Protein AF-A0A660KMS8-F1 (afdb_monomer)

Organism: NCBI:txid176857

pLDDT: mean 77.1, std 22.42, range [34.97, 98.75]

Foldseek 3Di:
DDDDDDDDDDDDDDDDDDDDDDDDDDDDDDDDDDDDDDDCPVVVVVVVVVVVVVVVVPPPPPPPPPDDDDPLVVCVVLVHASQPAAPQWDDKDADPVFQKIKTAGPAWFWDDDVFIKIFGRIWIFGGHRFKTACIPRIWTADPNDTFDFGMKGADVVGDQWIWTDTPPDTDIDGVVRRNDHHHTDPDPPVVVVVVVVPDPDPDPPPPPPDDD

Solvent-accessible surface area (backbone atoms only — not comparable to full-atom values): 13401 Å² total; per-residue (Å²): 135,88,82,87,84,85,86,87,87,79,86,87,89,82,90,86,83,89,82,93,85,85,88,89,84,89,87,86,91,86,89,86,86,89,78,88,81,81,73,72,72,66,55,56,57,51,50,53,53,52,53,53,55,55,56,66,72,62,62,75,79,80,76,71,81,75,67,80,77,50,74,45,53,52,34,44,76,30,65,35,58,42,19,76,48,51,64,49,58,73,50,70,50,77,37,90,91,79,27,38,37,40,40,32,32,80,54,56,31,38,42,79,67,104,45,48,33,41,34,46,38,54,32,37,30,30,55,45,83,28,33,34,40,73,31,42,40,39,31,39,57,51,98,93,40,80,42,54,34,40,30,41,36,46,49,86,75,81,58,73,38,31,34,39,26,42,82,97,43,76,44,80,42,64,36,74,75,23,67,48,64,40,70,63,32,91,59,89,61,74,66,59,58,60,61,70,72,57,62,79,76,82,84,87,85,82,85,84,85,86,80,134

Secondary structure (DSSP, 8-state):
--------------------------------PPPPPP-THHHHHHHHHHHHHHHHTT--------PPPPHHHHHHHTT--GGGS-TTEEEEEE-TTT-EEEEEESS-EEEESSSEEEEEEEEEEEEETTEEEEEEEEEEEETTEEEEEEEEEE-SS--SEEEEEETTEEEEEEGGGGSSPPPPBSS--TTHHHHHS-PPPP-SSSSSS---

InterPro domains:
  IPR007493 Protein of unknown function DUF538 [PF04398] (71-179)
  IPR007493 Protein of unknown function DUF538 [PTHR31676] (61-184)
  IPR036758 At5g01610-like superfamily [G3DSA:2.30.240.10] (58-189)
  IPR036758 At5g01610-like superfamily [SSF141562] (37-185)

Radius of gyration: 41.55 Å; Cα contacts (8 Å, |Δi|>4): 273; chains: 1; bounding box: 108×105×83 Å

Sequence (212 aa):
MHNNIAPHNKAPKALSDKETNSLPWHFLSVQATETMAANAKTHLGLIHFLLFFLSILMIPSLSLSDSDPTVYEILSQFGLPTGLLPDSVVNYTFSSSDGRFVVYLANPCYVQFDYLVYYDKTITGKLSYGSITGLKGIQVQRFFLWLDVDEIRVDLPPSDSIYFQVGIINKKLDLGQFKTVHSCRDKVTGTCVKRFFELPTPVKEIEMLLTE

Nearest PDB structures (foldseek):
  2oqc-assembly1_A  TM=2.034E-01  e=7.642E+00  Bacillus subtilis

Mean predicted aligned error: 17.65 Å

Structure (mmCIF, N/CA/C/O backbone):
data_AF-A0A660KMS8-F1
#
_entry.id   AF-A0A660KMS8-F1
#
loop_
_atom_site.group_PDB
_atom_site.id
_atom_site.type_symbol
_atom_site.label_atom_id
_atom_site.label_alt_id
_atom_site.label_comp_id
_atom_site.label_asym_id
_atom_site.label_entity_id
_atom_site.label_seq_id
_atom_site.pdbx_PDB_ins_code
_atom_site.Cartn_x
_atom_site.Cartn_y
_atom_site.Cartn_z
_atom_site.occupancy
_atom_site.B_iso_or_equiv
_atom_site.auth_seq_id
_atom_site.auth_comp_id
_atom_site.auth_asym_id
_atom_site.auth_atom_id
_atom_site.pdbx_PDB_model_num
ATOM 1 N N . MET A 1 1 ? 38.029 -64.637 -17.170 1.00 41.78 1 MET A N 1
ATOM 2 C CA . MET A 1 1 ? 39.482 -64.553 -17.442 1.00 41.78 1 MET A CA 1
ATOM 3 C C . MET A 1 1 ? 39.971 -63.269 -16.787 1.00 41.78 1 MET A C 1
ATOM 5 O O . MET A 1 1 ? 39.603 -62.204 -17.244 1.00 41.78 1 MET A O 1
ATOM 9 N N . HIS A 1 2 ? 40.392 -63.332 -15.522 1.00 44.31 2 HIS A N 1
ATOM 10 C CA . HIS A 1 2 ? 41.794 -63.524 -15.114 1.00 44.31 2 HIS A CA 1
ATOM 11 C C . HIS A 1 2 ? 42.703 -62.391 -15.626 1.00 44.31 2 HIS A C 1
ATOM 13 O O . HIS A 1 2 ? 43.113 -62.428 -16.778 1.00 44.31 2 HIS A O 1
ATOM 19 N N . ASN A 1 3 ? 43.052 -61.415 -14.780 1.00 43.66 3 ASN A N 1
ATOM 20 C CA . ASN A 1 3 ? 44.273 -61.531 -13.976 1.00 43.66 3 ASN A CA 1
ATOM 21 C C . ASN A 1 3 ? 44.450 -60.387 -12.961 1.00 43.66 3 ASN A C 1
ATOM 23 O O . ASN A 1 3 ? 44.366 -59.208 -13.287 1.00 43.66 3 ASN A O 1
ATOM 27 N N . ASN A 1 4 ? 44.727 -60.807 -11.724 1.00 46.53 4 ASN A N 1
ATOM 28 C CA . ASN A 1 4 ? 45.408 -60.056 -10.672 1.00 46.53 4 ASN A CA 1
ATOM 29 C C . ASN A 1 4 ? 46.869 -59.779 -11.068 1.00 46.53 4 ASN A C 1
ATOM 31 O O . ASN A 1 4 ? 47.389 -60.476 -11.936 1.00 46.53 4 ASN A O 1
ATOM 35 N N . ILE A 1 5 ? 47.539 -58.862 -10.357 1.00 46.16 5 ILE A N 1
ATOM 36 C CA . ILE A 1 5 ? 48.815 -59.078 -9.629 1.00 46.16 5 ILE A CA 1
ATOM 37 C C . ILE A 1 5 ? 49.334 -57.711 -9.126 1.00 46.16 5 ILE A C 1
ATOM 39 O O . ILE A 1 5 ? 49.684 -56.826 -9.901 1.00 46.16 5 ILE A O 1
ATOM 43 N N . ALA A 1 6 ? 49.358 -57.559 -7.800 1.00 46.25 6 ALA A N 1
ATOM 44 C CA . ALA A 1 6 ? 50.207 -56.628 -7.045 1.00 46.25 6 ALA A CA 1
ATOM 45 C C . ALA A 1 6 ? 51.540 -57.343 -6.709 1.00 46.25 6 ALA A C 1
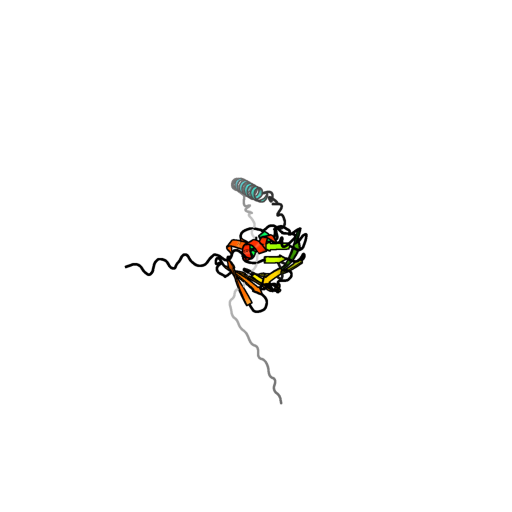ATOM 47 O O . ALA A 1 6 ? 51.723 -58.482 -7.135 1.00 46.25 6 ALA A O 1
ATOM 48 N N . PRO A 1 7 ? 52.355 -56.888 -5.742 1.00 65.94 7 PRO A N 1
ATOM 49 C CA . PRO A 1 7 ? 52.959 -55.580 -5.441 1.00 65.94 7 PRO A CA 1
ATOM 50 C C . PRO A 1 7 ? 54.505 -55.702 -5.513 1.00 65.94 7 PRO A C 1
ATOM 52 O O . PRO A 1 7 ? 54.995 -56.798 -5.731 1.00 65.94 7 PRO A O 1
ATOM 55 N N . HIS A 1 8 ? 55.309 -54.660 -5.248 1.00 43.25 8 HIS A N 1
ATOM 56 C CA . HIS A 1 8 ? 56.656 -54.885 -4.682 1.00 43.25 8 HIS A CA 1
ATOM 57 C C . HIS A 1 8 ? 57.262 -53.647 -3.995 1.00 43.25 8 HIS A C 1
ATOM 59 O O . HIS A 1 8 ? 57.407 -52.573 -4.572 1.00 43.25 8 HIS A O 1
ATOM 65 N N . ASN A 1 9 ? 57.639 -53.869 -2.736 1.00 44.25 9 ASN A N 1
ATOM 66 C CA . ASN A 1 9 ? 58.404 -53.016 -1.830 1.00 44.25 9 ASN A CA 1
ATOM 67 C C . ASN A 1 9 ? 59.880 -52.898 -2.255 1.00 44.25 9 ASN A C 1
ATOM 69 O O . ASN A 1 9 ? 60.420 -53.886 -2.753 1.00 44.25 9 ASN A O 1
ATOM 73 N N . LYS A 1 10 ? 60.562 -51.798 -1.886 1.00 43.78 10 LYS A N 1
ATOM 74 C CA . LYS A 1 10 ? 61.836 -51.812 -1.118 1.00 43.78 10 LYS A CA 1
ATOM 75 C C . LYS A 1 10 ? 62.487 -50.422 -0.988 1.00 43.78 10 LYS A C 1
ATOM 77 O O . LYS A 1 10 ? 62.960 -49.858 -1.963 1.00 43.78 10 LYS A O 1
ATOM 82 N N . ALA A 1 11 ? 62.629 -49.963 0.257 1.00 46.69 11 ALA A N 1
ATOM 83 C CA . ALA A 1 11 ? 63.869 -49.343 0.759 1.00 46.69 11 ALA A CA 1
ATOM 84 C C . ALA A 1 11 ? 64.943 -50.465 0.910 1.00 46.69 11 ALA A C 1
ATOM 86 O O . ALA A 1 11 ? 64.524 -51.631 0.878 1.00 46.69 11 ALA A O 1
ATOM 87 N N . PRO A 1 12 ? 66.269 -50.246 1.127 1.00 59.09 12 PRO A N 1
ATOM 88 C CA . PRO A 1 12 ? 66.821 -49.361 2.173 1.00 59.09 12 PRO A CA 1
ATOM 89 C C . PRO A 1 12 ? 68.269 -48.829 1.925 1.00 59.09 12 PRO A C 1
ATOM 91 O O . PRO A 1 12 ? 68.837 -49.022 0.855 1.00 59.09 12 PRO A O 1
ATOM 94 N N . LYS A 1 13 ? 68.885 -48.327 3.019 1.00 41.16 13 LYS A N 1
ATOM 95 C CA . LYS A 1 13 ? 70.335 -48.322 3.368 1.00 41.16 13 LYS A CA 1
ATOM 96 C C . LYS A 1 13 ? 71.119 -47.044 3.015 1.00 41.16 13 LYS A C 1
ATOM 98 O O . LYS A 1 13 ? 70.924 -46.518 1.935 1.00 41.16 13 LYS A O 1
ATOM 103 N N . ALA A 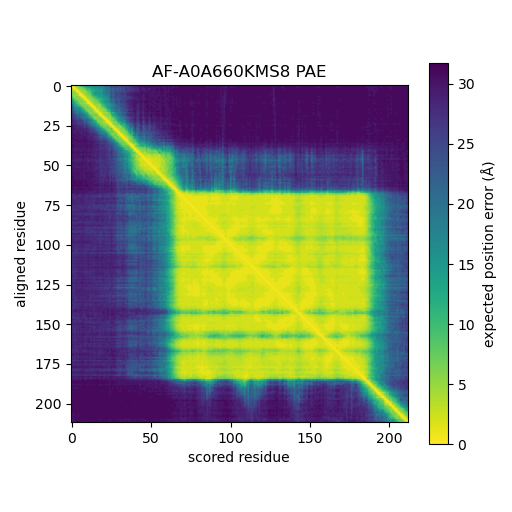1 14 ? 72.118 -46.562 3.760 1.00 40.06 14 ALA A N 1
ATOM 104 C CA . ALA A 1 14 ? 72.546 -46.470 5.176 1.00 40.06 14 ALA A CA 1
ATOM 105 C C . ALA A 1 14 ? 73.969 -45.837 5.143 1.00 40.06 14 ALA A C 1
ATOM 107 O O . ALA A 1 14 ? 74.491 -45.645 4.045 1.00 40.06 14 ALA A O 1
ATOM 108 N N . LEU A 1 15 ? 74.608 -45.698 6.323 1.00 39.41 15 LEU A N 1
ATOM 109 C CA . LEU A 1 15 ? 76.068 -45.576 6.579 1.00 39.41 15 LEU A CA 1
ATOM 110 C C . LEU A 1 15 ? 76.555 -44.114 6.689 1.00 39.41 15 LEU A C 1
ATOM 112 O O . LEU A 1 15 ? 76.198 -43.312 5.839 1.00 39.41 15 LEU A O 1
ATOM 116 N N . SER A 1 16 ? 77.385 -43.662 7.636 1.00 38.12 16 SER A N 1
ATOM 117 C CA . SER A 1 16 ? 78.042 -44.130 8.883 1.00 38.12 16 SER A CA 1
ATOM 118 C C . SER A 1 16 ? 78.764 -42.875 9.440 1.00 38.12 16 SER A C 1
ATOM 120 O O . SER A 1 16 ? 78.908 -41.904 8.706 1.00 38.12 16 SER A O 1
ATOM 122 N N . ASP A 1 17 ? 79.062 -42.703 10.728 1.00 40.44 17 ASP A N 1
ATOM 123 C CA . ASP A 1 17 ? 80.269 -43.189 11.422 1.00 40.44 17 ASP A CA 1
ATOM 124 C C . ASP A 1 17 ? 80.170 -42.731 12.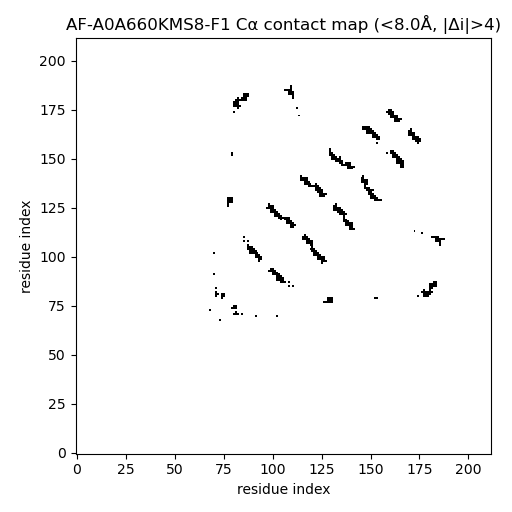902 1.00 40.44 17 ASP A C 1
ATOM 126 O O . ASP A 1 17 ? 79.701 -41.626 13.163 1.00 40.44 17 ASP A O 1
ATOM 130 N N . LYS A 1 18 ? 80.320 -43.629 13.896 1.00 38.28 18 LYS A N 1
ATOM 131 C CA . LYS A 1 18 ? 81.551 -43.941 14.678 1.00 38.28 18 LYS A CA 1
ATOM 132 C C . LYS A 1 18 ? 81.867 -42.834 15.708 1.00 38.28 18 LYS A C 1
ATOM 134 O O . LYS A 1 18 ? 81.982 -41.680 15.341 1.00 38.28 18 LYS A O 1
ATOM 139 N N . GLU A 1 19 ? 81.903 -43.069 17.025 1.00 38.81 19 GLU A N 1
ATOM 140 C CA . GLU A 1 19 ? 83.000 -43.687 17.804 1.00 38.81 19 GLU A CA 1
ATOM 141 C C . GLU A 1 19 ? 82.595 -43.588 19.310 1.00 38.81 19 GLU A C 1
ATOM 143 O O . GLU A 1 19 ? 82.193 -42.522 19.753 1.00 38.81 19 GLU A O 1
ATOM 148 N N . THR A 1 20 ? 82.311 -44.655 20.072 1.00 39.66 20 THR A N 1
ATOM 149 C CA . THR A 1 20 ? 83.189 -45.497 20.931 1.00 39.66 20 THR A CA 1
ATOM 150 C C . THR A 1 20 ? 84.169 -44.748 21.861 1.00 39.66 20 THR A C 1
ATOM 152 O O . THR A 1 20 ? 85.262 -44.427 21.420 1.00 39.66 20 THR A O 1
ATOM 155 N N . ASN A 1 21 ? 83.834 -44.549 23.152 1.00 34.97 21 ASN A N 1
ATOM 156 C CA . ASN A 1 21 ? 84.501 -45.180 24.321 1.00 34.97 21 ASN A CA 1
ATOM 157 C C . ASN A 1 21 ? 84.401 -44.425 25.670 1.00 34.97 21 ASN A C 1
ATOM 159 O O . ASN A 1 21 ? 84.542 -43.212 25.759 1.00 34.97 21 ASN A O 1
ATOM 163 N N . SER A 1 22 ? 84.359 -45.255 26.722 1.00 36.88 22 SER A N 1
ATOM 164 C CA . SER A 1 22 ? 84.931 -45.091 28.075 1.00 36.88 22 SER A CA 1
ATOM 165 C C . SER A 1 22 ? 84.219 -44.257 29.161 1.00 36.88 22 SER A C 1
ATOM 167 O O . SER A 1 22 ? 84.044 -43.049 29.071 1.00 36.88 22 SER A O 1
ATOM 169 N N . LEU A 1 23 ? 83.883 -44.986 30.234 1.00 39.81 23 LEU A N 1
ATOM 170 C CA . LEU A 1 23 ? 83.539 -44.597 31.614 1.00 39.81 23 LEU A CA 1
ATOM 171 C C . LEU A 1 23 ? 84.819 -44.158 32.412 1.00 39.81 23 LEU A C 1
ATOM 173 O O . LEU A 1 23 ? 85.895 -44.164 31.820 1.00 39.81 23 LEU A O 1
ATOM 177 N N . PRO A 1 24 ? 84.835 -44.076 33.768 1.00 55.38 24 PRO A N 1
ATOM 178 C CA . PRO A 1 24 ? 84.162 -43.156 34.705 1.00 55.38 24 PRO A CA 1
ATOM 179 C C . PRO A 1 24 ? 85.134 -42.513 35.753 1.00 55.38 24 PRO A C 1
ATOM 181 O O . PRO A 1 24 ? 86.290 -42.910 35.860 1.00 55.38 24 PRO A O 1
ATOM 184 N N . TRP A 1 25 ? 84.580 -41.617 36.596 1.00 36.94 25 TRP A N 1
ATOM 185 C CA . TRP A 1 25 ? 84.981 -41.196 37.967 1.00 36.94 25 TRP A CA 1
ATOM 186 C C . TRP A 1 25 ? 85.550 -39.773 38.225 1.00 36.94 25 TRP A C 1
ATOM 188 O O . TRP A 1 25 ? 86.602 -39.391 37.731 1.00 36.94 25 TRP A O 1
ATOM 198 N N . HIS A 1 26 ? 84.855 -39.102 39.167 1.00 41.41 26 HIS A N 1
ATOM 199 C CA . HIS A 1 26 ? 85.200 -37.978 40.066 1.00 41.41 26 HIS A CA 1
ATOM 200 C C . HIS A 1 26 ? 85.500 -36.581 39.478 1.00 41.41 26 HIS A C 1
ATOM 202 O O . HIS A 1 26 ? 86.484 -36.384 38.787 1.00 41.41 26 HIS A O 1
ATOM 208 N N . PHE A 1 27 ? 84.703 -35.567 39.849 1.00 43.16 27 PHE A N 1
ATOM 209 C CA . PHE A 1 27 ? 85.024 -34.563 40.886 1.00 43.16 27 PHE A CA 1
ATOM 210 C C . PHE A 1 27 ? 83.860 -33.557 41.047 1.00 43.16 27 PHE A C 1
ATOM 212 O O . PHE A 1 27 ? 83.064 -33.339 40.140 1.00 43.16 27 PHE A O 1
ATOM 219 N N . LEU A 1 28 ? 83.719 -33.029 42.261 1.00 42.22 28 LEU A N 1
ATOM 220 C CA . LEU A 1 28 ? 82.571 -32.295 42.801 1.00 42.22 28 LEU A CA 1
ATOM 221 C C . LEU A 1 28 ? 82.500 -30.805 42.387 1.00 42.22 28 LEU A C 1
ATOM 223 O O . LEU A 1 28 ? 83.535 -30.159 42.251 1.00 42.22 28 LEU A O 1
ATOM 227 N N . SER A 1 29 ? 81.279 -30.252 42.492 1.00 50.03 29 SER A N 1
ATOM 228 C CA . SER A 1 29 ? 80.919 -28.911 43.026 1.00 50.03 29 SER A CA 1
ATOM 229 C C . SER A 1 29 ? 80.542 -27.776 42.054 1.00 50.03 29 SER A C 1
ATOM 231 O O . SER A 1 29 ? 81.288 -27.434 41.147 1.00 50.03 29 SER A O 1
ATOM 233 N N . VAL A 1 30 ? 79.457 -27.088 42.447 1.00 47.12 30 VAL A N 1
ATOM 234 C CA . VAL A 1 30 ? 79.179 -25.630 42.409 1.00 47.12 30 VAL A CA 1
ATOM 235 C C . VAL A 1 30 ? 77.909 -25.198 41.645 1.00 47.12 30 VAL A C 1
ATOM 237 O O . VAL A 1 30 ? 77.710 -25.458 40.465 1.00 47.12 30 VAL A O 1
ATOM 240 N N . GLN A 1 31 ? 77.060 -24.524 42.429 1.00 48.19 31 GLN A N 1
ATOM 241 C CA . GLN A 1 31 ? 75.754 -23.889 42.227 1.00 48.19 31 GLN A CA 1
ATOM 242 C C . GLN A 1 31 ? 75.667 -22.853 41.090 1.00 48.19 31 GLN A C 1
ATOM 244 O O . GLN A 1 31 ? 76.598 -22.073 40.920 1.00 48.19 31 GLN A O 1
ATOM 249 N N . ALA A 1 32 ? 74.480 -22.716 40.480 1.00 49.88 32 ALA A N 1
ATOM 250 C CA . ALA A 1 32 ? 73.645 -21.499 40.550 1.00 49.88 32 ALA A CA 1
ATOM 251 C C . ALA A 1 32 ? 72.363 -21.651 39.702 1.00 49.88 32 ALA A C 1
ATOM 253 O O . ALA A 1 32 ? 72.416 -21.960 38.517 1.00 49.88 32 ALA A O 1
ATOM 254 N N . THR A 1 33 ? 71.202 -21.417 40.317 1.00 50.25 33 THR A N 1
ATOM 255 C CA . THR A 1 33 ? 69.901 -21.236 39.653 1.00 50.25 33 THR A CA 1
ATOM 256 C C . THR A 1 33 ? 69.633 -19.741 39.498 1.00 50.25 33 THR A C 1
ATOM 258 O O . THR A 1 33 ? 69.579 -19.037 40.507 1.00 50.25 33 THR A O 1
ATOM 261 N N . GLU A 1 34 ? 69.439 -19.249 38.276 1.00 52.34 34 GLU A N 1
ATOM 262 C CA . GLU A 1 34 ? 69.039 -17.860 38.031 1.00 52.34 34 GLU A CA 1
ATOM 263 C C . GLU A 1 34 ? 67.509 -17.715 38.079 1.00 52.34 34 GLU A C 1
ATOM 265 O O . GLU A 1 34 ? 66.769 -18.337 37.319 1.00 52.34 34 GLU A O 1
ATOM 270 N N . THR A 1 35 ? 67.031 -16.881 39.003 1.00 54.12 35 THR A N 1
ATOM 271 C CA . THR A 1 35 ? 65.641 -16.429 39.125 1.00 54.12 35 THR A CA 1
ATOM 272 C C . THR A 1 35 ? 65.458 -15.115 38.362 1.00 54.12 35 THR A C 1
ATOM 274 O O . THR A 1 35 ? 66.133 -14.132 38.665 1.00 54.12 35 THR A O 1
ATOM 277 N N . MET A 1 36 ? 64.521 -15.055 37.413 1.00 46.69 36 MET A N 1
ATOM 278 C CA . MET A 1 36 ? 64.142 -13.811 36.728 1.00 46.69 36 MET A CA 1
ATOM 279 C C . MET A 1 36 ? 63.285 -12.930 37.653 1.00 46.69 36 MET A C 1
ATOM 281 O O . MET A 1 36 ? 62.176 -13.306 38.032 1.00 46.69 36 MET A O 1
ATOM 285 N N . ALA A 1 37 ? 63.793 -11.751 38.012 1.00 51.72 37 ALA A N 1
ATOM 286 C CA . ALA A 1 37 ? 63.074 -10.740 38.784 1.00 51.72 37 ALA A CA 1
ATOM 287 C C . ALA A 1 37 ? 62.176 -9.886 37.866 1.00 51.72 37 ALA A C 1
ATOM 289 O O . ALA A 1 37 ? 62.657 -9.224 36.948 1.00 51.72 37 ALA A O 1
ATOM 290 N N . ALA A 1 38 ? 60.866 -9.876 38.121 1.00 54.97 38 ALA A N 1
ATOM 291 C CA . ALA A 1 38 ? 59.910 -9.014 37.426 1.00 54.97 38 ALA A CA 1
ATOM 292 C C . ALA A 1 38 ? 59.984 -7.564 37.951 1.00 54.97 38 ALA A C 1
ATOM 294 O O . ALA A 1 38 ? 59.944 -7.323 39.158 1.00 54.97 38 ALA A O 1
ATOM 295 N N . ASN A 1 39 ? 60.074 -6.581 37.049 1.00 57.03 39 ASN A N 1
ATOM 296 C CA . ASN A 1 39 ? 60.113 -5.152 37.382 1.00 57.03 39 ASN A CA 1
ATOM 297 C C . ASN A 1 39 ? 58.685 -4.593 37.554 1.00 57.03 39 ASN A C 1
ATOM 299 O O . ASN A 1 39 ? 57.925 -4.487 36.595 1.00 57.03 39 ASN A O 1
ATOM 303 N N . ALA A 1 40 ? 58.319 -4.225 38.783 1.00 57.31 40 ALA A N 1
ATOM 304 C CA . ALA A 1 40 ? 56.946 -3.907 39.187 1.00 57.31 40 ALA A CA 1
ATOM 305 C C . ALA A 1 40 ? 56.366 -2.571 38.655 1.00 57.31 40 ALA A C 1
ATOM 307 O O . ALA A 1 40 ? 55.170 -2.328 38.811 1.00 57.31 40 ALA A O 1
ATOM 308 N N . LYS A 1 41 ? 57.159 -1.688 38.022 1.00 59.44 41 LYS A N 1
ATOM 309 C CA . LYS A 1 41 ? 56.683 -0.347 37.599 1.00 59.44 41 LYS A CA 1
ATOM 310 C C . LYS A 1 41 ? 55.877 -0.332 36.297 1.00 59.44 41 LYS A C 1
ATOM 312 O O . LYS A 1 41 ? 54.969 0.481 36.157 1.00 59.44 41 LYS A O 1
ATOM 317 N N . THR A 1 42 ? 56.152 -1.242 35.366 1.00 58.22 42 THR A N 1
ATOM 318 C CA . THR A 1 42 ? 55.393 -1.398 34.108 1.00 58.22 42 THR A CA 1
ATOM 319 C C . THR A 1 42 ? 54.036 -2.071 34.318 1.00 58.22 42 THR A C 1
ATOM 321 O O . THR A 1 42 ? 53.113 -1.870 33.531 1.00 58.22 42 THR A O 1
ATOM 324 N N . HIS A 1 43 ? 53.885 -2.811 35.417 1.00 61.16 43 HIS A N 1
ATOM 325 C CA . HIS A 1 43 ? 52.649 -3.501 35.775 1.00 61.16 43 HIS A CA 1
ATOM 326 C C . HIS A 1 43 ? 51.523 -2.526 36.152 1.00 61.16 43 HIS A C 1
ATOM 328 O O . HIS A 1 43 ? 50.363 -2.772 35.838 1.00 61.16 43 HIS A O 1
ATOM 334 N N . LEU A 1 44 ? 51.859 -1.390 36.774 1.00 67.62 44 LEU A N 1
ATOM 335 C CA . LEU A 1 44 ? 50.866 -0.422 37.248 1.00 67.62 44 LEU A CA 1
ATOM 336 C C . LEU A 1 44 ? 50.198 0.353 36.098 1.00 67.62 44 LEU A C 1
ATOM 338 O O . LEU A 1 44 ? 48.993 0.592 36.134 1.00 67.62 44 LEU A O 1
ATOM 342 N N . GLY A 1 45 ? 50.953 0.687 35.045 1.00 76.38 45 GLY A N 1
ATOM 343 C CA . GLY A 1 45 ? 50.410 1.335 33.842 1.00 76.38 45 GLY A CA 1
ATOM 344 C C . GLY A 1 45 ? 49.515 0.405 33.019 1.00 76.38 45 GLY A C 1
ATOM 345 O O . GLY A 1 45 ? 48.472 0.828 32.524 1.00 76.38 45 GLY A O 1
ATOM 346 N N . LEU A 1 46 ? 49.878 -0.878 32.938 1.00 76.19 46 LEU A N 1
ATOM 347 C CA . LEU A 1 46 ? 49.080 -1.900 32.261 1.00 76.19 46 LEU A CA 1
ATOM 348 C C . LEU A 1 46 ? 47.761 -2.166 32.996 1.00 76.19 46 LEU A C 1
ATOM 350 O O . LEU A 1 46 ? 46.722 -2.293 32.356 1.00 76.19 46 LEU A O 1
ATOM 354 N N . ILE A 1 47 ? 47.782 -2.165 34.333 1.00 80.81 47 ILE A N 1
ATOM 355 C CA . ILE A 1 47 ? 46.568 -2.257 35.155 1.00 80.81 47 ILE A CA 1
ATOM 356 C C . ILE A 1 47 ? 45.659 -1.046 34.909 1.00 80.81 47 ILE A C 1
ATOM 358 O O . ILE A 1 47 ? 44.468 -1.225 34.679 1.00 80.81 47 ILE A O 1
ATOM 362 N N . HIS A 1 48 ? 46.197 0.177 34.879 1.00 75.56 48 HIS A N 1
ATOM 363 C CA . HIS A 1 48 ? 45.393 1.368 34.577 1.00 75.56 48 HIS A CA 1
ATOM 364 C C . HIS A 1 48 ? 44.779 1.340 33.171 1.00 75.56 48 HIS A C 1
ATOM 366 O O . HIS A 1 48 ? 43.609 1.684 33.010 1.00 75.56 48 HIS A O 1
ATOM 372 N N . PHE A 1 49 ? 45.537 0.894 32.167 1.00 78.19 49 PHE A N 1
ATOM 373 C CA . PHE A 1 49 ? 45.037 0.731 30.801 1.00 78.19 49 PHE A CA 1
ATOM 374 C C . PHE A 1 49 ? 43.924 -0.327 30.720 1.00 78.19 49 PHE A C 1
ATOM 376 O O . PHE A 1 49 ? 42.898 -0.106 30.078 1.00 78.19 49 PHE A O 1
ATOM 383 N N . LEU A 1 50 ? 44.087 -1.445 31.435 1.00 78.38 50 LEU A N 1
ATOM 384 C CA . LEU A 1 50 ? 43.092 -2.513 31.513 1.00 78.38 50 LEU A CA 1
ATOM 385 C C . LEU A 1 50 ? 41.805 -2.048 32.214 1.00 78.38 50 LEU A C 1
ATOM 387 O O . LEU A 1 50 ? 40.711 -2.354 31.748 1.00 78.38 50 LEU A O 1
ATOM 391 N N . LEU A 1 51 ? 41.921 -1.260 33.288 1.00 76.56 51 LEU A N 1
ATOM 392 C CA . LEU A 1 51 ? 40.776 -0.675 33.994 1.00 76.56 51 LEU A CA 1
ATOM 393 C C . LEU A 1 51 ? 40.032 0.361 33.139 1.00 76.56 51 LEU A C 1
ATOM 395 O O . LEU A 1 51 ? 38.804 0.419 33.176 1.00 76.56 51 LEU A O 1
ATOM 399 N N . PHE A 1 52 ? 40.753 1.146 32.334 1.00 74.94 52 PHE A N 1
ATOM 400 C CA . PHE A 1 52 ? 40.145 2.085 31.390 1.00 74.94 52 PHE A CA 1
ATOM 401 C C . PHE A 1 52 ? 39.356 1.356 30.291 1.00 74.94 52 PHE A C 1
ATOM 403 O O . PHE A 1 52 ? 38.210 1.710 30.020 1.00 74.94 52 PHE A O 1
ATOM 410 N N . PHE A 1 53 ? 39.922 0.288 29.718 1.00 71.12 53 PHE A N 1
ATOM 411 C CA . PHE A 1 53 ? 39.241 -0.545 28.722 1.00 71.12 53 PHE A CA 1
ATOM 412 C C . PHE A 1 53 ? 38.013 -1.267 29.302 1.00 71.12 53 PHE A C 1
ATOM 414 O O . PHE A 1 53 ? 36.971 -1.344 28.653 1.00 71.12 53 PHE A O 1
ATOM 421 N N . LEU A 1 54 ? 38.098 -1.727 30.555 1.00 70.50 54 LEU A N 1
ATOM 422 C CA . LEU A 1 54 ? 36.982 -2.365 31.260 1.00 70.50 54 LEU A CA 1
ATOM 423 C C . LEU A 1 54 ? 35.823 -1.389 31.532 1.00 70.50 54 LEU A C 1
ATOM 425 O O . LEU A 1 54 ? 34.664 -1.795 31.512 1.00 70.50 54 LEU A O 1
ATOM 429 N N . SER A 1 55 ? 36.123 -0.100 31.724 1.00 71.56 55 SER A N 1
ATOM 430 C CA . SER A 1 55 ? 35.118 0.958 31.900 1.00 71.56 55 SER A CA 1
ATOM 431 C C . SER A 1 55 ? 34.322 1.236 30.614 1.00 71.56 55 SER A C 1
ATOM 433 O O . SER A 1 55 ? 33.114 1.452 30.667 1.00 71.56 55 SER A O 1
ATOM 435 N N . ILE A 1 56 ? 34.964 1.149 29.440 1.00 68.81 56 ILE A N 1
ATOM 436 C CA . ILE A 1 56 ? 34.302 1.310 28.127 1.00 68.81 56 ILE A CA 1
ATOM 437 C C . ILE A 1 56 ? 33.366 0.127 27.821 1.00 68.81 56 ILE A C 1
ATOM 439 O O . ILE A 1 56 ? 32.378 0.282 27.109 1.00 68.81 56 ILE A O 1
ATOM 443 N N . LEU A 1 57 ? 33.630 -1.052 28.389 1.00 66.31 57 LEU A N 1
ATOM 444 C CA . LEU A 1 57 ? 32.783 -2.237 28.213 1.00 66.31 57 LEU A CA 1
ATOM 445 C C . LEU A 1 57 ? 31.453 -2.158 28.986 1.00 66.31 57 LEU A C 1
ATOM 447 O O . LEU A 1 57 ? 30.530 -2.911 28.693 1.00 66.31 57 LEU A O 1
ATOM 451 N N . MET A 1 58 ? 31.359 -1.250 29.961 1.00 64.94 58 MET A N 1
ATOM 452 C CA . MET A 1 58 ? 30.197 -1.047 30.833 1.00 64.94 58 MET A CA 1
ATOM 453 C C . MET A 1 58 ? 29.284 0.094 30.364 1.00 64.94 58 MET A C 1
ATOM 455 O O . MET A 1 58 ? 28.527 0.637 31.169 1.00 64.94 58 MET A O 1
ATOM 459 N N . ILE A 1 59 ? 29.328 0.484 29.083 1.00 70.88 59 ILE A N 1
ATOM 460 C CA . ILE A 1 59 ? 28.320 1.410 28.552 1.00 70.88 59 ILE A CA 1
ATOM 461 C C . ILE A 1 59 ? 26.959 0.709 28.692 1.00 70.88 59 ILE A C 1
ATOM 463 O O . ILE A 1 59 ? 26.766 -0.346 28.081 1.00 70.88 59 ILE A O 1
ATOM 467 N N . PRO A 1 60 ? 26.016 1.242 29.493 1.00 71.38 60 PRO A N 1
ATOM 468 C CA . PRO A 1 60 ? 24.685 0.670 29.570 1.00 71.38 60 PRO A CA 1
ATOM 469 C C . PRO A 1 60 ? 24.087 0.718 28.169 1.00 71.38 60 PRO A C 1
ATOM 471 O O . PRO A 1 60 ? 24.075 1.771 27.527 1.00 71.38 60 PRO A O 1
ATOM 474 N N . SER A 1 61 ? 23.623 -0.430 27.678 1.00 70.12 61 SER A N 1
ATOM 475 C CA . SER A 1 61 ? 22.846 -0.487 26.449 1.00 70.12 61 SER A CA 1
ATOM 476 C C . SER A 1 61 ? 21.656 0.445 26.651 1.00 70.12 61 SER A C 1
ATOM 478 O O . SER A 1 61 ? 20.792 0.178 27.487 1.00 70.12 61 SER A O 1
ATOM 480 N N . LEU A 1 62 ? 21.630 1.572 25.941 1.00 61.09 62 LEU A N 1
ATOM 481 C CA . LEU A 1 62 ? 20.403 2.333 25.780 1.00 61.09 62 LEU A CA 1
ATOM 482 C C . LEU A 1 62 ? 19.466 1.417 25.002 1.00 61.09 62 LEU A C 1
ATOM 484 O O . LEU A 1 62 ? 19.544 1.331 23.778 1.00 61.09 62 LEU A O 1
ATOM 488 N N . SER A 1 63 ? 18.634 0.674 25.726 1.00 62.84 63 SER A N 1
ATOM 489 C CA . SER A 1 63 ? 17.501 -0.028 25.149 1.00 62.84 63 SER A CA 1
ATOM 490 C C . SER A 1 63 ? 16.547 1.048 24.649 1.00 62.84 63 SER A C 1
ATOM 492 O O . SER A 1 63 ? 15.691 1.533 25.389 1.00 62.84 63 SER A O 1
ATOM 494 N N . LEU A 1 64 ? 16.749 1.484 23.404 1.00 61.81 64 LEU A N 1
ATOM 495 C CA . LEU A 1 64 ? 15.694 2.117 22.632 1.00 61.81 64 LEU A CA 1
ATOM 496 C C . LEU A 1 64 ? 14.528 1.136 22.686 1.00 61.81 64 LEU A C 1
ATOM 498 O O . LEU A 1 64 ? 14.662 -0.015 22.273 1.00 61.81 64 LEU A O 1
ATOM 502 N N . SER A 1 65 ? 13.427 1.566 23.296 1.00 59.12 65 SER A N 1
ATOM 503 C CA . SER A 1 65 ? 12.159 0.865 23.168 1.00 59.12 65 SER A CA 1
ATOM 504 C C . SER A 1 65 ? 11.774 1.010 21.702 1.00 59.12 65 SER A C 1
ATOM 506 O O . SER A 1 65 ? 11.145 1.995 21.328 1.00 59.12 65 SER A O 1
ATOM 508 N N . ASP A 1 66 ? 12.281 0.102 20.871 1.00 64.38 66 ASP A N 1
ATOM 509 C CA . ASP A 1 66 ? 11.975 0.024 19.453 1.00 64.38 66 ASP A CA 1
ATOM 510 C C . ASP A 1 66 ? 10.507 -0.381 19.387 1.00 64.38 66 ASP A C 1
ATOM 512 O O . ASP A 1 66 ? 10.143 -1.537 19.599 1.00 64.38 66 ASP A O 1
ATOM 516 N N . SER A 1 67 ? 9.632 0.620 19.302 1.00 77.25 67 SER A N 1
ATOM 517 C CA . SER A 1 67 ? 8.233 0.378 18.995 1.00 77.25 67 SER A CA 1
ATOM 518 C C . SER A 1 67 ? 8.198 -0.359 17.669 1.00 77.25 67 SER A C 1
ATOM 520 O O . SER A 1 67 ? 8.874 0.074 16.735 1.00 77.25 67 SER A O 1
ATOM 522 N N . ASP A 1 68 ? 7.415 -1.435 17.588 1.00 85.50 68 ASP A N 1
ATOM 523 C CA . ASP A 1 68 ? 7.239 -2.150 16.328 1.00 85.50 68 ASP A CA 1
ATOM 524 C C . ASP A 1 68 ? 6.921 -1.139 15.213 1.00 85.50 68 ASP A C 1
ATOM 526 O O . ASP A 1 68 ? 6.076 -0.254 15.422 1.00 85.50 68 ASP A O 1
ATOM 530 N N . PRO A 1 69 ? 7.599 -1.225 14.052 1.00 92.12 69 PRO A N 1
ATOM 531 C CA . PRO A 1 69 ? 7.445 -0.235 13.000 1.00 92.12 69 PRO A CA 1
ATOM 532 C C . PRO A 1 69 ? 5.982 -0.150 12.578 1.00 92.12 69 PRO A C 1
ATOM 534 O O . PRO A 1 69 ? 5.241 -1.129 12.623 1.00 92.12 69 PRO A O 1
ATOM 537 N N . THR A 1 70 ? 5.523 1.009 12.135 1.00 96.06 70 THR A N 1
ATOM 538 C CA . THR A 1 70 ? 4.166 1.103 11.586 1.00 96.06 70 THR A CA 1
ATOM 539 C C . THR A 1 70 ? 4.098 0.441 10.206 1.00 96.06 70 THR A C 1
ATOM 541 O O . THR A 1 70 ? 5.103 0.311 9.505 1.00 96.06 70 THR A O 1
ATOM 544 N N . VAL A 1 71 ? 2.897 0.071 9.743 1.00 97.38 71 VAL A N 1
ATOM 545 C CA . VAL A 1 71 ? 2.733 -0.448 8.370 1.00 97.38 71 VAL A CA 1
ATOM 546 C C . VAL A 1 71 ? 3.248 0.543 7.316 1.00 97.38 71 VAL A C 1
ATOM 548 O O . VAL A 1 71 ? 3.805 0.140 6.299 1.00 97.38 71 VAL A O 1
ATOM 551 N N . TYR A 1 72 ? 3.114 1.846 7.574 1.00 97.62 72 TYR A N 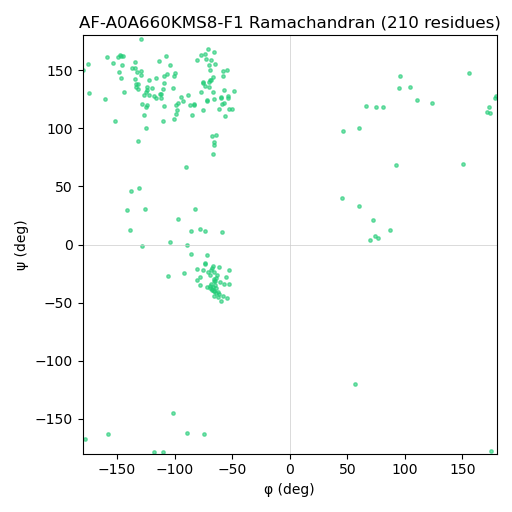1
ATOM 552 C CA . TYR A 1 72 ? 3.577 2.906 6.683 1.00 97.62 72 TYR A CA 1
ATOM 553 C C . TYR A 1 72 ? 5.106 2.947 6.604 1.00 97.62 72 TYR A C 1
ATOM 555 O O . TYR A 1 72 ? 5.670 3.122 5.525 1.00 97.62 72 TYR A O 1
ATOM 563 N N . GLU A 1 73 ? 5.786 2.734 7.729 1.00 96.88 73 GLU A N 1
ATOM 564 C CA . GLU A 1 73 ? 7.244 2.621 7.769 1.00 96.88 73 GLU A CA 1
ATOM 565 C C . GLU A 1 73 ? 7.726 1.379 7.025 1.00 96.88 73 GLU A C 1
ATOM 567 O O . GLU A 1 73 ? 8.696 1.472 6.276 1.00 96.88 73 GLU A O 1
ATOM 572 N N . ILE A 1 74 ? 7.023 0.248 7.153 1.00 96.94 74 ILE A N 1
ATOM 573 C CA . ILE A 1 74 ? 7.327 -0.957 6.371 1.00 96.94 74 ILE A CA 1
ATOM 574 C C . ILE A 1 74 ? 7.212 -0.655 4.873 1.00 96.94 74 ILE A C 1
ATOM 576 O O . ILE A 1 74 ? 8.146 -0.942 4.132 1.00 96.94 74 ILE A O 1
ATOM 580 N N . LEU A 1 75 ? 6.131 -0.014 4.411 1.00 97.75 75 LEU A N 1
ATOM 581 C CA . LEU A 1 75 ? 6.008 0.379 2.998 1.00 97.75 75 LEU A CA 1
ATOM 582 C C . LEU A 1 75 ? 7.206 1.219 2.531 1.00 97.75 75 LEU A C 1
ATOM 584 O O . LEU A 1 75 ? 7.797 0.921 1.493 1.00 97.75 75 LEU A O 1
ATOM 588 N N . SER A 1 76 ? 7.611 2.205 3.334 1.00 96.62 76 SER A N 1
ATOM 589 C CA . SER A 1 76 ? 8.763 3.064 3.041 1.00 96.62 76 SER A CA 1
ATOM 590 C C . SER A 1 76 ? 10.075 2.276 2.938 1.00 96.62 76 SER A C 1
ATOM 592 O O . SER A 1 76 ? 10.846 2.477 1.998 1.00 96.62 76 SER A O 1
ATOM 594 N N . GLN A 1 77 ? 10.311 1.313 3.837 1.00 96.19 77 GLN A N 1
ATOM 595 C CA . GLN A 1 77 ? 11.485 0.428 3.789 1.00 96.19 77 GLN A CA 1
ATOM 596 C C . GLN A 1 77 ? 11.539 -0.402 2.498 1.00 96.19 77 GLN A C 1
ATOM 598 O O . GLN A 1 77 ? 12.619 -0.662 1.966 1.00 96.19 77 GLN A O 1
ATOM 603 N N . PHE A 1 78 ? 10.377 -0.769 1.953 1.00 96.62 78 PHE A N 1
ATOM 604 C CA . PHE A 1 78 ? 10.253 -1.449 0.664 1.00 96.62 78 PHE A CA 1
ATOM 605 C C . PHE A 1 78 ? 10.208 -0.486 -0.534 1.00 96.62 78 PHE A C 1
ATOM 607 O O . PHE A 1 78 ? 9.918 -0.920 -1.644 1.00 96.62 78 PHE A O 1
ATOM 614 N N . GLY A 1 79 ? 10.519 0.802 -0.360 1.00 96.12 79 GLY A N 1
ATOM 615 C CA . GLY A 1 79 ? 10.566 1.779 -1.453 1.00 96.12 79 GLY A CA 1
ATOM 616 C C . GLY A 1 79 ? 9.190 2.167 -1.997 1.00 96.12 79 GLY A C 1
ATOM 617 O O . GLY A 1 79 ? 9.084 2.635 -3.129 1.00 96.12 79 GLY A O 1
ATOM 618 N N . LEU A 1 80 ? 8.134 1.954 -1.212 1.00 97.50 80 LEU A N 1
ATOM 619 C CA . LEU A 1 80 ? 6.762 2.288 -1.567 1.00 97.50 80 LEU A CA 1
ATOM 620 C C . LEU A 1 80 ? 6.278 3.516 -0.781 1.00 97.50 80 LEU A C 1
ATOM 622 O O . LEU A 1 80 ? 6.661 3.712 0.374 1.00 97.50 80 LEU A O 1
ATOM 626 N N . PRO A 1 81 ? 5.418 4.353 -1.381 1.00 96.88 81 PRO A N 1
ATOM 627 C CA . PRO A 1 81 ? 4.912 5.539 -0.710 1.00 96.88 81 PRO A CA 1
ATOM 628 C C . PRO A 1 81 ? 3.984 5.183 0.461 1.00 96.88 81 PRO A C 1
ATOM 630 O O . PRO A 1 81 ? 3.158 4.273 0.379 1.00 96.88 81 PRO A O 1
ATOM 633 N N . THR A 1 82 ? 4.092 5.942 1.551 1.00 96.81 82 THR A N 1
ATOM 634 C CA . THR A 1 82 ? 3.335 5.713 2.792 1.00 96.81 82 THR A CA 1
ATOM 635 C C . THR A 1 82 ? 1.829 5.912 2.611 1.00 96.81 82 THR A C 1
ATOM 637 O O . THR A 1 82 ? 1.038 5.207 3.225 1.00 96.81 82 THR A O 1
ATOM 640 N N . GLY A 1 83 ? 1.407 6.809 1.720 1.00 96.69 83 GLY A N 1
ATOM 641 C CA . GLY A 1 83 ? 0.001 7.098 1.431 1.00 96.69 83 GLY A CA 1
ATOM 642 C C . GLY A 1 83 ? -0.713 6.082 0.540 1.00 96.69 83 GLY A C 1
ATOM 643 O O . GLY A 1 83 ? -1.802 6.374 0.051 1.00 96.69 83 GLY A O 1
ATOM 644 N N . LEU A 1 84 ? -0.128 4.901 0.308 1.00 97.38 84 LEU A N 1
ATOM 645 C CA . LEU A 1 84 ? -0.825 3.785 -0.345 1.00 97.38 84 LEU A CA 1
ATOM 646 C C . LEU A 1 84 ? -1.976 3.226 0.490 1.00 97.38 84 LEU A C 1
ATOM 648 O O . LEU A 1 84 ? -2.939 2.704 -0.076 1.00 97.38 84 LEU A O 1
ATOM 652 N N . LEU A 1 85 ? -1.867 3.317 1.816 1.00 97.88 85 LEU A N 1
ATOM 653 C CA . LEU A 1 85 ? -2.879 2.864 2.763 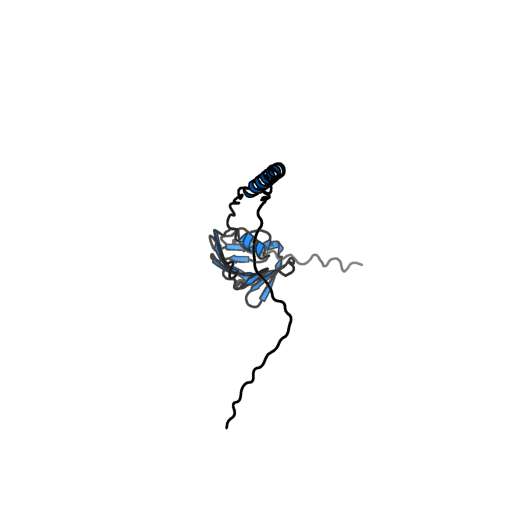1.00 97.88 85 LEU A CA 1
ATOM 654 C C . LEU A 1 85 ? -3.553 4.078 3.429 1.00 97.88 85 LEU A C 1
ATOM 656 O O . LEU A 1 85 ? -2.887 5.093 3.654 1.00 97.88 85 LEU A O 1
ATOM 660 N N . PRO A 1 86 ? -4.861 4.004 3.734 1.00 97.38 86 PRO A N 1
ATOM 661 C CA . PRO A 1 86 ? -5.581 5.082 4.410 1.00 97.38 86 PRO A CA 1
ATOM 662 C C . PRO A 1 86 ? -5.280 5.109 5.913 1.00 97.38 86 PRO A C 1
ATOM 664 O O . PRO A 1 86 ? -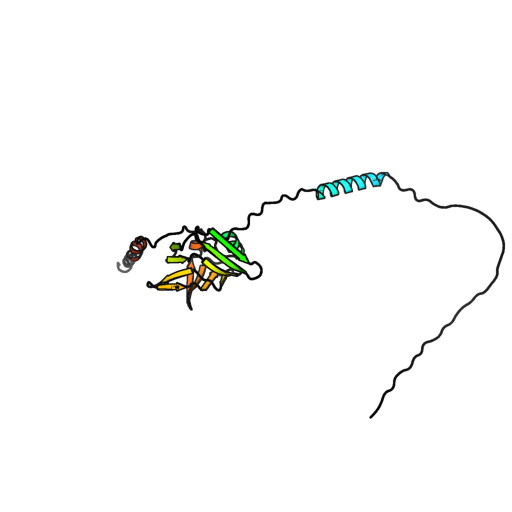4.886 4.098 6.479 1.00 97.38 86 PRO A O 1
ATOM 667 N N . ASP A 1 87 ? -5.579 6.220 6.587 1.00 96.94 87 ASP A N 1
ATOM 668 C CA . ASP A 1 87 ? -5.344 6.402 8.033 1.00 96.94 87 ASP A CA 1
ATOM 669 C C . ASP A 1 87 ? -6.110 5.430 8.951 1.00 96.94 87 ASP A C 1
ATOM 671 O O . ASP A 1 87 ? -5.719 5.218 10.094 1.00 96.94 87 ASP A O 1
ATOM 675 N N . SER A 1 88 ? -7.176 4.803 8.449 1.00 96.69 88 SER A N 1
ATOM 676 C CA . SER A 1 88 ? -8.048 3.881 9.197 1.00 96.69 88 SER A CA 1
ATOM 677 C C . SER A 1 88 ? -7.459 2.493 9.502 1.00 96.69 88 SER A C 1
ATOM 679 O O . SER A 1 88 ? -8.198 1.592 9.917 1.00 96.69 88 SER A O 1
ATOM 681 N N . VAL A 1 89 ? -6.154 2.288 9.288 1.00 98.00 89 VAL A N 1
ATOM 682 C CA . VAL A 1 89 ? -5.460 1.051 9.675 1.00 98.00 89 VAL A CA 1
ATOM 683 C C . VAL A 1 89 ? -5.445 0.921 11.197 1.00 98.00 89 VAL A C 1
ATOM 685 O O . VAL A 1 89 ? -4.957 1.800 11.901 1.00 98.00 89 VAL A O 1
ATOM 688 N N . VAL A 1 90 ? -5.947 -0.206 11.703 1.00 97.62 90 VAL A N 1
ATOM 689 C CA . VAL A 1 90 ? -5.990 -0.511 13.143 1.00 97.62 90 VAL A CA 1
ATOM 690 C C . VAL A 1 90 ? -4.953 -1.542 13.563 1.00 97.62 90 VAL A C 1
ATOM 692 O O . VAL A 1 90 ? -4.545 -1.560 14.719 1.00 97.62 90 VAL A O 1
ATOM 695 N N . ASN A 1 91 ? -4.547 -2.423 12.649 1.00 97.75 91 ASN A N 1
ATOM 696 C CA . ASN A 1 91 ? -3.539 -3.439 12.916 1.00 97.75 91 ASN A CA 1
ATOM 697 C C . ASN A 1 91 ? -2.910 -3.929 11.608 1.00 97.75 91 ASN A C 1
ATOM 699 O O . ASN A 1 91 ? -3.498 -3.788 10.533 1.00 97.75 91 ASN A O 1
ATOM 703 N N . TYR A 1 92 ? -1.744 -4.558 11.693 1.00 98.12 92 TYR A N 1
ATOM 704 C CA . TYR A 1 92 ? -1.112 -5.216 10.562 1.00 98.12 92 TYR A CA 1
ATOM 705 C C . TYR A 1 92 ? -0.283 -6.421 11.023 1.00 98.12 92 TYR A C 1
ATOM 707 O O . TYR A 1 92 ? 0.089 -6.544 12.185 1.00 98.12 92 TYR A O 1
ATOM 715 N N . THR A 1 93 ? 0.019 -7.316 10.091 1.00 97.94 93 THR A N 1
ATOM 716 C CA . THR A 1 93 ? 1.006 -8.382 10.279 1.00 97.94 93 THR A CA 1
ATOM 717 C C . THR A 1 93 ? 1.937 -8.404 9.083 1.00 97.94 93 THR A C 1
ATOM 719 O O . THR A 1 93 ? 1.463 -8.312 7.949 1.00 97.94 93 THR A O 1
ATOM 722 N N . PHE A 1 94 ? 3.233 -8.575 9.317 1.00 97.56 94 PHE A N 1
ATOM 723 C CA . PHE A 1 94 ? 4.237 -8.681 8.266 1.00 97.56 94 PHE A CA 1
ATOM 724 C C . PHE A 1 94 ? 5.181 -9.852 8.539 1.00 97.56 94 PHE A C 1
ATOM 726 O O . PHE A 1 94 ? 5.629 -10.055 9.664 1.00 97.56 94 PHE A O 1
ATOM 733 N N . SER A 1 95 ? 5.472 -10.626 7.498 1.00 96.94 95 SER A N 1
ATOM 734 C CA . SER A 1 95 ? 6.382 -11.763 7.542 1.00 96.94 95 SER A CA 1
ATOM 735 C C . SER A 1 95 ? 7.649 -11.441 6.758 1.00 96.94 95 SER A C 1
ATOM 737 O O . SER A 1 95 ? 7.659 -11.449 5.526 1.00 96.94 95 SER A O 1
ATOM 739 N N . SER A 1 96 ? 8.747 -11.198 7.473 1.00 94.00 96 SER A N 1
ATOM 740 C CA . SER A 1 96 ? 10.043 -10.877 6.861 1.00 94.00 96 SER A CA 1
ATOM 741 C C . SER A 1 96 ? 10.650 -12.037 6.061 1.00 94.00 96 SER A C 1
ATOM 743 O O . SER A 1 96 ? 11.539 -11.812 5.247 1.00 94.00 96 SER A O 1
ATOM 745 N N . SER A 1 97 ? 10.198 -13.278 6.279 1.00 95.56 97 SER A N 1
ATOM 746 C CA . SER A 1 97 ? 10.745 -14.467 5.608 1.00 95.56 97 SER A CA 1
ATOM 747 C C . SER A 1 97 ? 10.240 -14.629 4.175 1.00 95.56 97 SER A C 1
ATOM 749 O O . SER A 1 97 ? 10.979 -15.088 3.307 1.00 95.56 97 SER A O 1
ATOM 751 N N . ASP A 1 98 ? 8.987 -14.256 3.914 1.00 95.06 98 ASP A N 1
ATOM 752 C CA . ASP A 1 98 ? 8.339 -14.454 2.618 1.00 95.06 98 ASP A CA 1
ATOM 753 C C . ASP A 1 98 ? 7.703 -13.186 2.032 1.00 95.06 98 ASP A C 1
ATOM 755 O O . ASP A 1 98 ? 7.194 -13.240 0.907 1.00 95.06 98 ASP A O 1
ATOM 759 N N . GLY A 1 99 ? 7.769 -12.063 2.752 1.00 96.50 99 GLY A N 1
ATOM 760 C CA . GLY A 1 99 ? 7.276 -10.748 2.350 1.00 96.50 99 GLY A CA 1
ATOM 761 C C . GLY A 1 99 ? 5.761 -10.591 2.451 1.00 96.50 99 GLY A C 1
ATOM 762 O O . GLY A 1 99 ? 5.230 -9.579 1.999 1.00 96.50 99 GLY A O 1
ATOM 763 N N . ARG A 1 100 ? 5.027 -11.576 2.985 1.00 98.31 100 ARG A N 1
ATOM 764 C CA . ARG A 1 100 ? 3.566 -11.472 3.085 1.00 98.31 100 ARG A CA 1
ATOM 765 C C . ARG A 1 100 ? 3.174 -10.443 4.127 1.00 98.31 100 ARG A C 1
ATOM 767 O O . ARG A 1 100 ? 3.755 -10.388 5.210 1.00 98.31 100 ARG A O 1
ATOM 774 N N . PHE A 1 101 ? 2.141 -9.675 3.814 1.00 97.75 101 PHE A N 1
ATOM 775 C CA . PHE A 1 101 ? 1.549 -8.746 4.758 1.00 97.75 101 PHE A CA 1
ATOM 776 C C . PHE A 1 101 ? 0.026 -8.848 4.747 1.00 97.75 101 PHE A C 1
ATOM 778 O O . PHE A 1 101 ? -0.589 -9.207 3.737 1.00 97.75 101 PHE A O 1
ATOM 785 N N . VAL A 1 102 ? -0.561 -8.528 5.896 1.00 98.56 102 VAL A N 1
ATOM 786 C CA . VAL A 1 102 ? -2.000 -8.359 6.079 1.00 98.56 102 VAL A CA 1
ATOM 787 C C . VAL A 1 102 ? -2.222 -7.051 6.817 1.00 98.56 102 VAL A C 1
ATOM 789 O O . VAL A 1 102 ? -1.548 -6.783 7.809 1.00 98.56 102 VAL A O 1
ATOM 792 N N . VAL A 1 103 ? -3.160 -6.243 6.344 1.00 98.62 103 VAL A N 1
ATOM 793 C CA . VAL A 1 103 ? -3.558 -4.982 6.974 1.00 98.62 103 VAL A CA 1
ATOM 794 C C . VAL A 1 103 ? -5.024 -5.072 7.339 1.00 98.62 103 VAL A C 1
ATOM 796 O O . VAL A 1 103 ? -5.844 -5.503 6.528 1.00 98.62 103 VAL A O 1
ATOM 799 N N . TYR A 1 104 ? -5.343 -4.642 8.552 1.00 98.56 104 TYR A N 1
ATOM 800 C CA . TYR A 1 104 ? -6.695 -4.596 9.079 1.00 98.56 104 TYR A CA 1
ATOM 801 C C . TYR A 1 104 ? -7.117 -3.145 9.246 1.00 98.56 104 TYR A C 1
ATOM 803 O O . TYR A 1 104 ? -6.436 -2.363 9.914 1.00 98.56 104 TYR A O 1
ATOM 811 N N . LEU A 1 105 ? -8.252 -2.795 8.655 1.00 98.12 105 LEU A N 1
ATOM 812 C CA . LEU A 1 105 ? -8.870 -1.481 8.790 1.00 98.12 105 LEU A CA 1
ATOM 813 C C . LEU A 1 105 ? -10.057 -1.560 9.741 1.00 98.12 105 LEU A C 1
ATOM 815 O O . LEU A 1 105 ? -10.696 -2.607 9.875 1.00 98.12 105 LEU A O 1
ATOM 819 N N . ALA A 1 106 ? -10.386 -0.436 10.375 1.00 96.94 106 ALA A N 1
ATOM 820 C CA . ALA A 1 106 ? -11.563 -0.355 11.238 1.00 96.94 106 ALA A CA 1
ATOM 821 C C . ALA A 1 106 ? -12.851 -0.717 10.471 1.00 96.94 106 ALA A C 1
ATOM 823 O O . ALA A 1 106 ? -13.685 -1.485 10.958 1.00 96.94 106 ALA A O 1
ATOM 824 N N . ASN A 1 107 ? -12.991 -0.186 9.252 1.00 95.75 107 ASN A N 1
ATOM 825 C CA . ASN A 1 107 ? -14.126 -0.357 8.345 1.00 95.75 107 ASN A CA 1
ATOM 826 C C . ASN A 1 107 ? -13.660 -0.329 6.881 1.00 95.75 107 ASN A C 1
ATOM 828 O O . ASN A 1 107 ? -12.542 0.122 6.625 1.00 95.75 107 ASN A O 1
ATOM 832 N N . PRO A 1 108 ? -14.483 -0.798 5.919 1.00 96.75 108 PRO A N 1
ATOM 833 C CA . PRO A 1 108 ? -14.195 -0.570 4.514 1.00 96.75 108 PRO A CA 1
ATOM 834 C C . PRO A 1 108 ? -14.101 0.924 4.235 1.00 96.75 108 PRO A C 1
ATOM 836 O O . PRO A 1 108 ? -14.827 1.722 4.832 1.00 96.75 108 PRO A O 1
ATOM 839 N N . CYS A 1 109 ? -13.213 1.291 3.325 1.00 96.25 109 CYS A N 1
ATOM 840 C CA . CYS A 1 109 ? -12.743 2.652 3.209 1.00 96.25 109 CYS A CA 1
ATOM 841 C C . CYS A 1 109 ? -12.730 3.141 1.766 1.00 96.25 109 CYS A C 1
ATOM 843 O O . CYS A 1 109 ? -12.287 2.428 0.870 1.00 96.25 109 CYS A O 1
ATOM 845 N N . TYR A 1 110 ? -13.160 4.383 1.543 1.00 96.31 110 TYR A N 1
ATOM 846 C CA . TYR A 1 110 ? -13.052 5.038 0.243 1.00 96.31 110 TYR A CA 1
ATOM 847 C C . TYR A 1 110 ? -12.056 6.194 0.292 1.00 96.31 110 TYR A C 1
ATOM 849 O O . TYR A 1 110 ? -12.181 7.094 1.125 1.00 96.31 110 TYR A O 1
ATOM 857 N N . VAL A 1 111 ? -11.119 6.213 -0.656 1.00 95.56 111 VAL A N 1
ATOM 858 C CA . VAL A 1 111 ? -10.154 7.303 -0.844 1.00 95.56 111 VAL A CA 1
ATOM 859 C C . VAL A 1 111 ? -10.255 7.828 -2.272 1.00 95.56 111 VAL A C 1
ATOM 861 O O . VAL A 1 111 ? -10.360 7.062 -3.230 1.00 95.56 111 VAL A O 1
ATOM 864 N N . GLN A 1 112 ? -10.255 9.153 -2.421 1.00 92.56 112 GLN A N 1
ATOM 865 C CA . GLN A 1 112 ? -10.324 9.814 -3.721 1.00 92.56 112 GLN A CA 1
ATOM 866 C C . GLN A 1 112 ? -8.927 10.277 -4.148 1.00 92.56 112 GLN A C 1
ATOM 868 O O . GLN A 1 112 ? -8.425 11.265 -3.618 1.00 92.56 112 GLN A O 1
ATOM 873 N N . PHE A 1 113 ? -8.356 9.601 -5.143 1.00 91.44 113 PHE A N 1
ATOM 874 C CA . PHE A 1 113 ? -7.174 10.041 -5.892 1.00 91.44 113 PHE A CA 1
ATOM 875 C C . PHE A 1 113 ? -7.629 10.615 -7.251 1.00 91.44 113 PHE A C 1
ATOM 877 O O . PHE A 1 113 ? -8.742 11.145 -7.353 1.00 91.44 113 PHE A O 1
ATOM 884 N N . ASP A 1 114 ? -6.855 10.421 -8.326 1.00 90.69 114 ASP A N 1
ATOM 885 C CA . ASP A 1 114 ? -7.349 10.561 -9.713 1.00 90.69 114 ASP A CA 1
ATOM 886 C C . ASP A 1 114 ? -8.614 9.735 -9.984 1.00 90.69 114 ASP A C 1
ATOM 888 O O . ASP A 1 114 ? -9.388 10.003 -10.902 1.00 90.69 114 ASP A O 1
ATOM 892 N N . TYR A 1 115 ? -8.831 8.703 -9.177 1.00 89.25 115 TYR A N 1
ATOM 893 C CA . TYR A 1 115 ? -10.027 7.892 -9.179 1.00 89.25 115 TYR A CA 1
ATOM 894 C C . TYR A 1 115 ? -10.393 7.438 -7.776 1.00 89.25 115 TYR A C 1
ATOM 896 O O . TYR A 1 115 ? -9.578 7.476 -6.854 1.00 89.25 115 TYR A O 1
ATOM 904 N N . LEU A 1 116 ? -11.644 7.009 -7.632 1.00 93.06 116 LEU A N 1
ATOM 905 C CA . LEU A 1 116 ? -12.130 6.446 -6.388 1.00 93.06 116 LEU A CA 1
ATOM 906 C C . LEU A 1 116 ? -11.519 5.056 -6.182 1.00 93.06 116 LEU A C 1
ATOM 908 O O . LEU A 1 116 ? -11.648 4.183 -7.047 1.00 93.06 116 LEU A O 1
ATOM 912 N N . VAL A 1 117 ? -10.864 4.878 -5.040 1.00 95.94 117 VAL A N 1
ATOM 913 C CA . VAL A 1 117 ? -10.285 3.614 -4.587 1.00 95.94 117 VAL A CA 1
ATOM 914 C C . VAL A 1 117 ? -11.061 3.145 -3.368 1.00 95.94 117 VAL A C 1
ATOM 916 O O . VAL A 1 117 ? -11.284 3.910 -2.429 1.00 95.94 117 VAL A O 1
ATOM 919 N N . TYR A 1 118 ? -11.491 1.894 -3.411 1.00 97.25 118 TYR A N 1
ATOM 920 C CA . TYR A 1 118 ? -12.105 1.183 -2.306 1.00 97.25 118 TYR A CA 1
ATOM 921 C C . TYR A 1 118 ? -11.075 0.249 -1.678 1.00 97.25 118 TYR A C 1
ATOM 923 O O . TYR A 1 118 ? -10.369 -0.470 -2.385 1.00 97.25 118 TYR A O 1
ATOM 931 N N . TYR A 1 119 ? -11.028 0.254 -0.354 1.00 98.00 119 TYR A N 1
ATOM 932 C CA . TYR A 1 119 ? -10.250 -0.660 0.462 1.00 98.00 119 TYR A CA 1
ATOM 933 C C . TYR A 1 119 ? -11.219 -1.487 1.306 1.00 98.00 119 TYR A C 1
ATOM 935 O O . TYR A 1 119 ? -12.063 -0.938 2.017 1.00 98.00 119 TYR A O 1
ATOM 943 N N . ASP A 1 120 ? -11.103 -2.804 1.230 1.00 98.19 120 ASP A N 1
ATOM 944 C CA . ASP A 1 120 ? -11.835 -3.727 2.091 1.00 98.19 120 ASP A CA 1
ATOM 945 C C . ASP A 1 120 ? -11.245 -3.723 3.508 1.00 98.19 120 ASP A C 1
ATOM 947 O O . ASP A 1 120 ? -10.111 -3.303 3.702 1.00 98.19 120 ASP A O 1
ATOM 951 N N . LYS A 1 121 ? -11.970 -4.238 4.508 1.00 97.94 121 LYS A N 1
ATOM 952 C CA . LYS A 1 121 ? -11.498 -4.333 5.904 1.00 97.94 121 LYS A CA 1
ATOM 953 C C . LYS A 1 121 ? -10.175 -5.078 6.055 1.00 97.94 121 LYS A C 1
ATOM 955 O O . LYS A 1 121 ? -9.458 -4.851 7.030 1.00 97.94 121 LYS A O 1
ATOM 960 N N . THR A 1 122 ? -9.878 -5.999 5.146 1.00 98.62 122 THR A N 1
ATOM 961 C CA . THR A 1 122 ? -8.654 -6.793 5.166 1.00 98.62 122 THR A CA 1
ATOM 962 C C . THR A 1 122 ? -7.974 -6.708 3.813 1.00 98.62 122 THR A C 1
ATOM 964 O O . THR A 1 122 ? -8.543 -7.099 2.797 1.00 98.62 122 THR A O 1
ATOM 967 N N . ILE A 1 123 ? -6.737 -6.222 3.821 1.00 98.75 123 ILE A N 1
ATOM 968 C CA . ILE A 1 123 ? -5.881 -6.144 2.639 1.00 98.75 123 ILE A CA 1
ATOM 969 C C . ILE A 1 123 ? -4.766 -7.158 2.810 1.00 98.75 123 ILE A C 1
ATOM 971 O O . ILE A 1 123 ? -4.140 -7.217 3.867 1.00 98.75 123 ILE A O 1
ATOM 975 N N . THR A 1 124 ? -4.491 -7.935 1.771 1.00 98.75 124 THR A N 1
ATOM 976 C CA . THR A 1 124 ? -3.401 -8.916 1.778 1.00 98.75 124 THR A CA 1
ATOM 977 C C . THR A 1 124 ? -2.533 -8.749 0.552 1.00 98.75 124 THR A C 1
ATOM 979 O O . THR A 1 124 ? -3.047 -8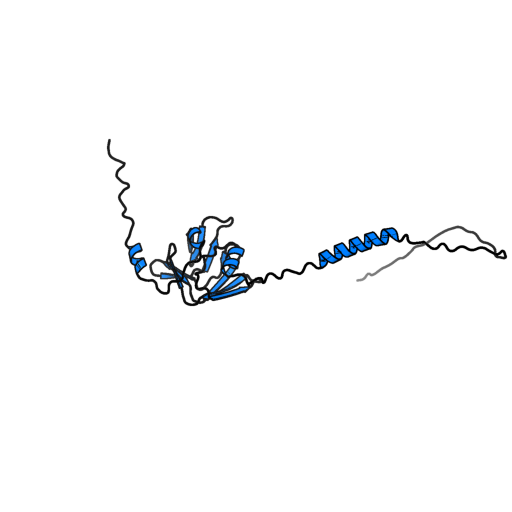.432 -0.517 1.00 98.75 124 THR A O 1
ATOM 982 N N . GLY A 1 125 ? -1.251 -9.063 0.664 1.00 98.44 125 GLY A N 1
ATOM 983 C CA . GLY A 1 125 ? -0.377 -9.180 -0.496 1.00 98.44 125 GLY A CA 1
ATOM 984 C C . GLY A 1 125 ? 1.025 -9.609 -0.102 1.00 98.44 125 GLY A C 1
ATOM 985 O O . GLY A 1 125 ? 1.274 -10.037 1.029 1.00 98.44 125 GLY A O 1
ATOM 986 N N . LYS A 1 126 ? 1.953 -9.486 -1.046 1.00 98.56 126 LYS A N 1
ATOM 987 C CA . LYS A 1 126 ? 3.373 -9.747 -0.835 1.00 98.56 126 LYS A CA 1
ATOM 988 C C . LYS A 1 126 ? 4.198 -8.531 -1.230 1.00 98.56 126 LYS A C 1
ATOM 990 O O . LYS A 1 126 ? 4.199 -8.133 -2.393 1.00 98.56 126 LYS A O 1
ATOM 995 N N . LEU A 1 127 ? 4.901 -7.977 -0.252 1.00 98.25 127 LEU A N 1
ATOM 996 C CA . LEU A 1 127 ? 5.845 -6.886 -0.421 1.00 98.25 127 LEU A CA 1
ATOM 997 C C . LEU A 1 127 ? 7.146 -7.389 -1.042 1.00 98.25 127 LEU A C 1
ATOM 999 O O . LEU A 1 127 ? 7.662 -8.465 -0.734 1.00 98.25 127 LEU A O 1
ATOM 1003 N N . SER A 1 128 ? 7.676 -6.585 -1.945 1.00 97.69 128 SER A N 1
ATOM 1004 C CA . SER A 1 128 ? 9.010 -6.690 -2.518 1.00 97.69 128 SER A CA 1
ATOM 1005 C C . SER A 1 128 ? 9.500 -5.273 -2.786 1.00 97.69 128 SER A C 1
ATOM 1007 O O . SER A 1 128 ? 8.710 -4.330 -2.778 1.00 97.69 128 SER A O 1
ATOM 1009 N N . TYR A 1 129 ? 10.804 -5.085 -2.974 1.00 97.38 129 TYR A N 1
ATOM 1010 C CA . TYR A 1 129 ? 11.321 -3.735 -3.177 1.00 97.38 129 TYR A CA 1
ATOM 1011 C C . TYR A 1 129 ? 10.661 -3.089 -4.409 1.00 97.38 129 TYR A C 1
ATOM 1013 O O . TYR A 1 129 ? 10.701 -3.642 -5.508 1.00 97.38 129 TYR A O 1
ATOM 1021 N N . GLY A 1 130 ? 9.998 -1.955 -4.195 1.00 97.56 130 GLY A N 1
ATOM 1022 C CA . GLY A 1 130 ? 9.251 -1.195 -5.188 1.00 97.56 130 GLY A CA 1
ATOM 1023 C C . GLY A 1 130 ? 7.912 -1.798 -5.622 1.00 97.56 130 GLY A C 1
ATOM 1024 O O . GLY A 1 130 ? 7.326 -1.280 -6.572 1.00 97.56 130 GLY A O 1
ATOM 1025 N N . SER A 1 131 ? 7.408 -2.870 -4.994 1.00 97.94 131 SER A N 1
ATOM 1026 C CA . SER A 1 131 ? 6.157 -3.509 -5.434 1.00 97.94 131 SER A CA 1
ATOM 1027 C C . SER A 1 131 ? 5.373 -4.267 -4.357 1.00 97.94 131 SER A C 1
ATOM 1029 O O . SER A 1 131 ? 5.908 -4.751 -3.360 1.00 97.94 131 SER A O 1
ATOM 1031 N N . ILE A 1 132 ? 4.071 -4.402 -4.601 1.00 98.50 132 ILE A N 1
ATOM 1032 C CA . ILE A 1 132 ? 3.144 -5.273 -3.887 1.00 98.50 132 ILE A CA 1
ATOM 1033 C C . ILE A 1 132 ? 2.486 -6.186 -4.911 1.00 98.50 132 ILE A C 1
ATOM 1035 O O . ILE A 1 132 ? 1.798 -5.693 -5.797 1.00 98.50 132 ILE A O 1
ATOM 1039 N N . THR A 1 133 ? 2.654 -7.498 -4.770 1.00 98.19 133 THR A N 1
ATOM 1040 C CA . THR A 1 133 ? 2.089 -8.509 -5.681 1.00 98.19 133 THR A CA 1
ATOM 1041 C C . THR A 1 133 ? 1.042 -9.371 -4.982 1.00 98.19 133 THR A C 1
ATOM 1043 O O . THR A 1 133 ? 1.041 -9.493 -3.753 1.00 98.19 133 THR A O 1
ATOM 1046 N N . GLY A 1 134 ? 0.147 -9.987 -5.762 1.00 97.69 134 GLY A N 1
ATOM 1047 C CA . GLY A 1 134 ? -0.922 -10.834 -5.221 1.00 97.69 134 GLY A CA 1
ATOM 1048 C C . GLY A 1 134 ? -1.854 -10.061 -4.288 1.00 97.69 134 GLY A C 1
ATOM 1049 O O . GLY A 1 134 ? -2.322 -10.609 -3.289 1.00 97.69 134 GLY A O 1
ATOM 1050 N N . LEU A 1 135 ? -2.049 -8.777 -4.584 1.00 98.50 135 LEU A N 1
ATOM 1051 C CA . LEU A 1 135 ? -2.803 -7.845 -3.768 1.00 98.50 135 LEU A CA 1
ATOM 1052 C C . LEU A 1 135 ? -4.295 -8.194 -3.814 1.00 98.50 135 LEU A C 1
ATOM 1054 O O . LEU A 1 135 ? -4.848 -8.507 -4.869 1.00 98.50 135 LEU A O 1
ATOM 1058 N N . LYS A 1 136 ? -4.944 -8.174 -2.649 1.00 98.50 136 LYS A N 1
ATOM 1059 C CA . LYS A 1 136 ? -6.390 -8.368 -2.486 1.00 98.50 136 LYS A CA 1
ATOM 1060 C C . LYS A 1 136 ? -6.942 -7.364 -1.488 1.00 98.50 136 LYS A C 1
ATOM 1062 O O . LYS A 1 136 ? -6.227 -6.935 -0.585 1.00 98.50 136 LYS A O 1
ATOM 1067 N N . GLY A 1 137 ? -8.215 -7.013 -1.661 1.00 97.88 137 GLY A N 1
ATOM 1068 C CA . GLY A 1 137 ? -8.909 -6.038 -0.817 1.00 97.88 137 GLY A CA 1
ATOM 1069 C C . GLY A 1 137 ? -8.751 -4.586 -1.273 1.00 97.88 137 GLY A C 1
ATOM 1070 O O . GLY A 1 137 ? -9.095 -3.689 -0.514 1.00 97.88 137 GLY A O 1
ATOM 1071 N N . ILE A 1 138 ? -8.245 -4.329 -2.485 1.00 98.12 138 ILE A N 1
ATOM 1072 C CA . ILE A 1 138 ? -8.181 -2.984 -3.076 1.00 98.12 138 ILE A CA 1
ATOM 1073 C C . ILE A 1 138 ? -8.842 -3.008 -4.450 1.00 98.12 138 ILE A C 1
ATOM 1075 O O . ILE A 1 138 ? -8.510 -3.843 -5.290 1.00 98.12 138 ILE A O 1
ATOM 1079 N N . GLN A 1 139 ? -9.765 -2.075 -4.677 1.00 96.88 139 GLN A N 1
ATOM 1080 C CA . GLN A 1 139 ? -10.507 -1.939 -5.925 1.00 96.88 139 GLN A CA 1
ATOM 1081 C C . GLN A 1 139 ? -10.515 -0.495 -6.406 1.00 96.88 139 GLN A C 1
ATOM 1083 O O . GLN A 1 139 ? -10.554 0.445 -5.615 1.00 96.88 139 GLN A O 1
ATOM 1088 N N . VAL A 1 140 ? -10.539 -0.304 -7.720 1.00 95.06 140 VAL A N 1
ATOM 1089 C CA . VAL A 1 140 ? -10.648 1.018 -8.346 1.00 95.06 140 VAL A CA 1
ATOM 1090 C C . VAL A 1 140 ? -11.949 1.123 -9.121 1.00 95.06 140 VAL A C 1
ATOM 1092 O O . VAL A 1 140 ? -12.378 0.162 -9.762 1.00 95.06 140 VAL A O 1
ATOM 1095 N N . GLN A 1 141 ? -12.569 2.302 -9.108 1.00 91.75 141 GLN A N 1
ATOM 1096 C CA . GLN A 1 141 ? -13.788 2.534 -9.877 1.00 91.75 141 GLN A CA 1
ATOM 1097 C C . GLN A 1 141 ? -13.476 3.011 -11.307 1.00 91.75 141 GLN A C 1
ATOM 1099 O O . GLN A 1 141 ? -12.742 3.986 -11.523 1.00 91.75 141 GLN A O 1
ATOM 1104 N N . ARG A 1 142 ? -14.060 2.345 -12.309 1.00 87.88 142 ARG A N 1
ATOM 1105 C CA . ARG A 1 142 ? -13.957 2.680 -13.742 1.00 87.88 142 ARG A CA 1
ATOM 1106 C C . ARG A 1 142 ? -15.261 2.403 -14.463 1.00 87.88 142 ARG A C 1
ATOM 1108 O O . ARG A 1 142 ? -15.784 1.309 -14.337 1.00 87.88 142 ARG A O 1
ATOM 1115 N N . PHE A 1 143 ? -15.759 3.361 -15.250 1.00 84.69 143 PHE A N 1
ATOM 1116 C CA . PHE A 1 143 ? -17.001 3.204 -16.027 1.00 84.69 143 PHE A CA 1
ATOM 1117 C C . PHE A 1 143 ? -18.148 2.577 -15.206 1.00 84.69 143 PHE A C 1
ATOM 1119 O O . PHE A 1 143 ? -18.882 1.730 -15.702 1.00 84.69 143 PHE A O 1
ATOM 1126 N N . PHE A 1 144 ? -18.267 2.979 -13.933 1.00 83.81 144 PHE A N 1
ATOM 1127 C CA . PHE A 1 144 ? -19.219 2.458 -12.936 1.00 83.81 144 PHE A CA 1
ATOM 1128 C C . PHE A 1 144 ? -18.987 1.021 -12.429 1.00 83.81 144 PHE A C 1
ATOM 1130 O O . PHE A 1 144 ? -19.753 0.549 -11.594 1.00 83.81 144 PHE A O 1
ATOM 1137 N N . LEU A 1 145 ? -17.914 0.354 -12.849 1.00 91.44 145 LEU A N 1
ATOM 1138 C CA . LEU A 1 145 ? -17.485 -0.960 -12.370 1.00 91.44 145 LEU A CA 1
ATOM 1139 C C . LEU A 1 145 ? -16.361 -0.835 -11.337 1.00 91.44 145 LEU A C 1
ATOM 1141 O O . LEU A 1 145 ? -15.515 0.058 -11.426 1.00 91.44 145 LEU A O 1
ATOM 1145 N N . TRP A 1 146 ? -16.343 -1.760 -10.382 1.00 94.06 146 TRP A N 1
ATOM 1146 C CA . TRP A 1 146 ? -15.236 -1.959 -9.450 1.00 94.06 146 TRP A CA 1
ATOM 1147 C C . TRP A 1 146 ? -14.319 -3.043 -9.990 1.00 94.06 146 TRP A C 1
ATOM 1149 O O . TRP A 1 146 ? -14.786 -4.125 -10.339 1.00 94.06 146 TRP A O 1
ATOM 1159 N N . LEU A 1 147 ? -13.030 -2.735 -10.087 1.00 95.56 147 LEU A N 1
ATOM 1160 C CA . LEU A 1 147 ? -12.025 -3.652 -10.608 1.00 95.56 147 LEU A CA 1
ATOM 1161 C C . LEU A 1 147 ? -10.926 -3.849 -9.569 1.00 95.56 147 LEU A C 1
ATOM 1163 O O . LEU A 1 147 ? -10.433 -2.866 -9.013 1.00 95.56 147 LEU A O 1
ATOM 1167 N N . ASP A 1 148 ? -10.548 -5.102 -9.331 1.00 96.81 148 ASP A N 1
ATOM 1168 C CA . ASP A 1 148 ? -9.498 -5.458 -8.378 1.00 96.81 148 ASP A CA 1
ATOM 1169 C C . ASP A 1 148 ? -8.126 -4.952 -8.836 1.00 96.81 148 ASP A C 1
ATOM 1171 O O . ASP A 1 148 ? -7.806 -4.944 -10.028 1.00 96.81 148 ASP A O 1
ATOM 1175 N N . VAL A 1 149 ? -7.318 -4.534 -7.864 1.00 97.69 149 VAL A N 1
ATOM 1176 C CA . VAL A 1 149 ? -5.903 -4.219 -8.057 1.00 97.69 149 VAL A CA 1
ATOM 1177 C C . VAL A 1 149 ? -5.084 -5.420 -7.607 1.00 97.69 149 VAL A C 1
ATOM 1179 O O . VAL A 1 149 ? -5.040 -5.721 -6.416 1.00 97.69 149 VAL A O 1
ATOM 1182 N N . ASP A 1 150 ? -4.428 -6.092 -8.549 1.00 97.75 150 ASP A N 1
ATOM 1183 C CA . ASP A 1 150 ? -3.645 -7.304 -8.276 1.00 97.75 150 ASP A CA 1
ATOM 1184 C C . ASP A 1 150 ? -2.167 -7.004 -7.966 1.00 97.75 150 ASP A C 1
ATOM 1186 O O . ASP A 1 150 ? -1.502 -7.779 -7.268 1.00 97.75 150 ASP A O 1
ATOM 1190 N N . GLU A 1 151 ? -1.657 -5.868 -8.449 1.00 98.12 151 GLU A N 1
ATOM 1191 C CA . GLU A 1 151 ? -0.280 -5.422 -8.226 1.00 98.12 151 GLU A CA 1
ATOM 1192 C C . GLU A 1 151 ? -0.191 -3.893 -8.139 1.00 98.12 151 GLU A C 1
ATOM 1194 O O . GLU A 1 151 ? -0.870 -3.170 -8.873 1.00 98.12 151 GLU A O 1
ATOM 1199 N N . ILE A 1 152 ? 0.684 -3.394 -7.267 1.00 98.25 152 ILE A N 1
ATOM 1200 C CA . ILE A 1 152 ? 1.096 -1.986 -7.218 1.00 98.25 152 ILE A CA 1
ATOM 1201 C C . ILE A 1 152 ? 2.615 -1.935 -7.319 1.00 98.25 152 ILE A C 1
ATOM 1203 O O . ILE A 1 152 ? 3.289 -2.631 -6.568 1.00 98.25 152 ILE A O 1
ATOM 1207 N N . ARG A 1 153 ? 3.170 -1.095 -8.196 1.00 97.62 153 ARG A N 1
ATOM 1208 C CA . ARG A 1 153 ? 4.626 -0.934 -8.326 1.00 97.62 153 ARG A CA 1
ATOM 1209 C C . ARG A 1 153 ? 5.051 0.484 -8.672 1.00 97.62 153 ARG A C 1
ATOM 1211 O O . ARG A 1 153 ? 4.300 1.219 -9.310 1.00 97.62 153 ARG A O 1
ATOM 1218 N N . VAL A 1 154 ? 6.271 0.841 -8.299 1.00 97.75 154 VAL A N 1
ATOM 1219 C CA . VAL A 1 154 ? 6.949 2.081 -8.707 1.00 97.75 154 VAL A CA 1
ATOM 1220 C C . VAL A 1 154 ? 8.062 1.773 -9.711 1.00 97.75 154 VAL A C 1
ATOM 1222 O O . VAL A 1 154 ? 8.487 0.624 -9.846 1.00 97.75 154 VAL A O 1
ATOM 1225 N N . ASP A 1 155 ? 8.521 2.788 -10.441 1.00 95.56 155 ASP A N 1
ATOM 1226 C CA . ASP A 1 155 ? 9.702 2.641 -11.298 1.00 95.56 155 ASP A CA 1
ATOM 1227 C C . ASP A 1 155 ? 10.980 2.471 -10.455 1.00 95.56 155 ASP A C 1
ATOM 1229 O O . ASP A 1 155 ? 11.082 2.988 -9.342 1.00 95.56 155 ASP A O 1
ATOM 1233 N N . LEU A 1 156 ? 11.966 1.750 -10.998 1.00 92.12 156 LEU A N 1
ATOM 1234 C CA . LEU A 1 156 ? 13.298 1.580 -10.413 1.00 92.12 156 LEU A CA 1
ATOM 1235 C C . LEU A 1 156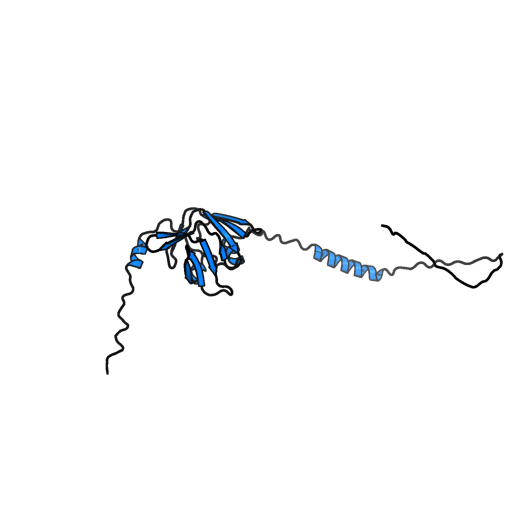 ? 14.351 1.965 -11.473 1.00 92.12 156 LEU A C 1
ATOM 1237 O O . LEU A 1 156 ? 14.479 1.241 -12.464 1.00 92.12 156 LEU A O 1
ATOM 1241 N N . PRO A 1 157 ? 15.103 3.076 -11.313 1.00 91.00 157 PRO A N 1
ATOM 1242 C CA . PRO A 1 157 ? 15.102 4.010 -10.178 1.00 91.00 157 PRO A CA 1
ATOM 1243 C C . PRO A 1 157 ? 13.771 4.778 -10.015 1.00 91.00 157 PRO A C 1
ATOM 1245 O O . PRO A 1 157 ? 13.058 4.943 -11.007 1.00 91.00 157 PRO A O 1
ATOM 1248 N N . PRO A 1 158 ? 13.442 5.260 -8.795 1.00 85.94 158 PRO A N 1
ATOM 1249 C CA . PRO A 1 158 ? 12.186 5.958 -8.522 1.00 85.94 158 PRO A CA 1
ATOM 1250 C C . PRO A 1 158 ? 11.942 7.140 -9.461 1.00 85.94 158 PRO A C 1
ATOM 1252 O O . PRO A 1 158 ? 12.788 8.022 -9.607 1.00 85.94 158 PRO A O 1
ATOM 1255 N N . SER A 1 159 ? 10.762 7.153 -10.074 1.00 91.75 159 SER A N 1
ATOM 1256 C CA . SER A 1 159 ? 10.222 8.262 -10.862 1.00 91.75 159 SER A CA 1
ATOM 1257 C C . SER A 1 159 ? 9.049 8.911 -10.113 1.00 91.75 159 SER A C 1
ATOM 1259 O O . SER A 1 159 ? 8.665 8.463 -9.034 1.00 91.75 159 SER A O 1
ATOM 1261 N N . ASP A 1 160 ? 8.411 9.923 -10.702 1.00 93.94 160 ASP A N 1
ATOM 1262 C CA . ASP A 1 160 ? 7.154 10.487 -10.185 1.00 93.94 160 ASP A CA 1
ATOM 1263 C C . ASP A 1 160 ? 5.922 9.664 -10.610 1.00 93.94 160 ASP A C 1
ATOM 1265 O O . ASP A 1 160 ? 4.837 10.193 -10.844 1.00 93.94 160 ASP A O 1
ATOM 1269 N N . SER A 1 161 ? 6.068 8.351 -10.794 1.00 95.69 161 SER A N 1
ATOM 1270 C CA . SER A 1 161 ? 4.989 7.492 -11.281 1.00 95.69 161 SER A CA 1
ATOM 1271 C C . SER A 1 161 ? 4.841 6.199 -10.496 1.00 95.69 161 SER A C 1
ATOM 1273 O O . SER A 1 161 ? 5.809 5.552 -10.102 1.00 95.69 161 SER A O 1
ATOM 1275 N N . ILE A 1 162 ? 3.582 5.810 -10.314 1.00 97.06 162 ILE A N 1
ATOM 1276 C CA . ILE A 1 162 ? 3.174 4.550 -9.699 1.00 97.06 162 ILE A CA 1
ATOM 1277 C C . ILE A 1 162 ? 2.160 3.845 -10.601 1.00 97.06 162 ILE A C 1
ATOM 1279 O O . ILE A 1 162 ? 1.375 4.489 -11.302 1.00 97.06 162 ILE A O 1
ATOM 1283 N N . TYR A 1 163 ? 2.196 2.516 -10.625 1.00 96.94 163 TYR A N 1
ATOM 1284 C CA . TYR A 1 163 ? 1.410 1.692 -11.536 1.00 96.94 163 TYR A CA 1
ATOM 1285 C C . TYR A 1 163 ? 0.539 0.723 -10.759 1.00 96.94 163 TYR A C 1
ATOM 1287 O O . TYR A 1 163 ? 1.030 -0.001 -9.898 1.00 96.94 163 TYR A O 1
ATOM 1295 N N . PHE A 1 164 ? -0.751 0.717 -11.081 1.00 97.00 164 PHE A N 1
ATOM 1296 C CA . PHE A 1 164 ? -1.736 -0.198 -10.515 1.00 97.00 164 PHE A CA 1
ATOM 1297 C C . PHE A 1 164 ? -2.132 -1.189 -11.610 1.00 97.00 164 PHE A C 1
ATOM 1299 O O . PHE A 1 164 ? -2.630 -0.777 -12.664 1.00 97.00 164 PHE A O 1
ATOM 1306 N N . GLN A 1 165 ? -1.894 -2.478 -11.390 1.00 97.19 165 GLN A N 1
ATOM 1307 C CA . GLN A 1 165 ? -2.344 -3.534 -12.286 1.00 97.19 165 GLN A CA 1
ATOM 1308 C C . GLN A 1 165 ? -3.793 -3.884 -11.966 1.00 97.19 165 GLN A C 1
ATOM 1310 O O . GLN A 1 165 ? -4.111 -4.294 -10.854 1.00 97.19 165 GLN A O 1
ATOM 1315 N N . VAL A 1 166 ? -4.660 -3.714 -12.957 1.00 94.19 166 VAL A N 1
ATOM 1316 C CA . VAL A 1 166 ? -6.099 -3.937 -12.860 1.00 94.19 166 VAL A CA 1
ATOM 1317 C C . VAL A 1 166 ? -6.482 -4.930 -13.948 1.00 94.19 166 VAL A C 1
ATOM 1319 O O . VAL A 1 166 ? -6.559 -4.577 -15.132 1.00 94.19 166 VAL A O 1
ATOM 1322 N N . GLY A 1 167 ? -6.645 -6.197 -13.565 1.00 88.06 167 GLY A N 1
ATOM 1323 C CA . GLY A 1 167 ? -6.721 -7.299 -14.521 1.00 88.06 167 GLY A CA 1
ATOM 1324 C C . GLY A 1 167 ? -5.480 -7.336 -15.423 1.00 88.06 167 GLY A C 1
ATOM 1325 O O . GLY A 1 167 ? -4.353 -7.440 -14.952 1.00 88.06 167 GLY A O 1
ATOM 1326 N N . ILE A 1 168 ? -5.671 -7.215 -16.741 1.00 87.06 168 ILE A N 1
ATOM 1327 C CA . ILE A 1 168 ? -4.570 -7.244 -17.728 1.00 87.06 168 ILE A CA 1
ATOM 1328 C C . ILE A 1 168 ? -3.948 -5.867 -18.021 1.00 87.06 168 ILE A C 1
ATOM 1330 O O . ILE A 1 168 ? -3.036 -5.763 -18.839 1.00 87.06 168 ILE A O 1
ATOM 1334 N N . ILE A 1 169 ? -4.441 -4.794 -17.395 1.00 91.50 169 ILE A N 1
ATOM 1335 C CA . ILE A 1 169 ? -4.069 -3.412 -17.727 1.00 91.50 169 ILE A CA 1
ATOM 1336 C C . ILE A 1 169 ? -3.208 -2.817 -16.611 1.00 91.50 169 ILE A C 1
ATOM 1338 O O . ILE A 1 169 ? -3.513 -2.972 -15.436 1.00 91.50 169 ILE A O 1
ATOM 1342 N N . ASN A 1 170 ? -2.163 -2.071 -16.978 1.00 93.44 170 ASN A N 1
ATOM 1343 C CA . ASN A 1 170 ? -1.389 -1.257 -16.041 1.00 93.44 170 ASN A CA 1
ATOM 1344 C C . ASN A 1 170 ? -1.854 0.200 -16.116 1.00 93.44 170 ASN A C 1
ATOM 1346 O O . ASN A 1 170 ? -1.752 0.839 -17.166 1.00 93.44 170 ASN A O 1
ATOM 1350 N N . LYS A 1 171 ? -2.332 0.754 -15.003 1.00 92.62 171 LYS A N 1
ATOM 1351 C CA . LYS A 1 171 ? -2.697 2.165 -14.908 1.00 92.62 171 LYS A CA 1
ATOM 1352 C C . LYS A 1 171 ? -1.563 2.962 -14.280 1.00 92.62 171 LYS A C 1
ATOM 1354 O O . LYS A 1 171 ? -1.275 2.787 -13.104 1.00 92.62 171 LYS A O 1
ATOM 1359 N N . LYS A 1 172 ? -0.990 3.882 -15.055 1.00 94.94 172 LYS A N 1
ATOM 1360 C CA . LYS A 1 172 ? -0.057 4.901 -14.567 1.00 94.94 172 LYS A CA 1
ATOM 1361 C C . LYS A 1 172 ? -0.798 5.991 -13.785 1.00 94.94 172 LYS A C 1
ATOM 1363 O O . LYS A 1 172 ? -1.854 6.455 -14.230 1.00 94.94 172 LYS A O 1
ATOM 1368 N N . LEU A 1 173 ? -0.215 6.382 -12.662 1.00 94.56 173 LEU A N 1
ATOM 1369 C CA . LEU A 1 173 ? -0.650 7.437 -11.759 1.00 94.56 173 LEU A CA 1
ATOM 1370 C C . LEU A 1 173 ? 0.526 8.319 -11.343 1.00 94.56 173 LEU A C 1
ATOM 1372 O O . LEU A 1 173 ? 1.670 7.864 -11.356 1.00 94.56 173 LEU A O 1
ATOM 1376 N N . ASP A 1 174 ? 0.222 9.549 -10.932 1.00 95.81 174 ASP A N 1
ATOM 1377 C CA . ASP A 1 174 ? 1.193 10.435 -10.293 1.00 95.81 174 ASP A CA 1
ATOM 1378 C C . ASP A 1 174 ? 1.515 9.941 -8.874 1.00 95.81 174 ASP A C 1
ATOM 1380 O O . ASP A 1 174 ? 0.632 9.795 -8.024 1.00 95.81 174 ASP A O 1
ATOM 1384 N N . LEU A 1 175 ? 2.800 9.693 -8.611 1.00 95.38 175 LEU A N 1
ATOM 1385 C CA . LEU A 1 175 ? 3.282 9.258 -7.301 1.00 95.38 175 LEU A CA 1
ATOM 1386 C C . LEU A 1 175 ? 3.028 10.320 -6.220 1.00 95.38 175 LEU A C 1
ATOM 1388 O O . LEU A 1 175 ? 2.853 9.974 -5.050 1.00 95.38 175 LEU A O 1
ATOM 1392 N N . GLY A 1 176 ? 2.951 11.604 -6.596 1.00 95.12 176 GLY A N 1
ATOM 1393 C CA . GLY A 1 176 ? 2.681 12.722 -5.692 1.00 95.12 176 GLY A CA 1
ATOM 1394 C C . GLY A 1 176 ? 1.426 12.536 -4.838 1.00 95.12 176 GLY A C 1
ATOM 1395 O O . GLY A 1 176 ? 1.425 12.901 -3.662 1.00 95.12 176 GLY A O 1
ATOM 1396 N N . GLN A 1 177 ? 0.399 11.880 -5.382 1.00 95.44 177 GLN A N 1
ATOM 1397 C CA . GLN A 1 177 ? -0.869 11.644 -4.690 1.00 95.44 177 GLN A CA 1
ATOM 1398 C C . GLN A 1 177 ? -0.741 10.679 -3.505 1.00 95.44 177 GLN A C 1
ATOM 1400 O O . GLN A 1 177 ? -1.582 10.700 -2.613 1.00 95.44 177 GLN A O 1
ATOM 1405 N N . PHE A 1 178 ? 0.316 9.866 -3.465 1.00 96.50 178 PHE A N 1
ATOM 1406 C CA . PHE A 1 178 ? 0.536 8.828 -2.454 1.00 96.50 178 PHE A CA 1
ATOM 1407 C C . PHE A 1 178 ? 1.591 9.222 -1.418 1.00 96.50 178 PHE A C 1
ATOM 1409 O O . PHE A 1 178 ? 1.903 8.438 -0.529 1.00 96.50 178 PHE A O 1
ATOM 1416 N N . LYS A 1 179 ? 2.160 10.430 -1.490 1.00 94.62 179 LYS A N 1
ATOM 1417 C CA . LYS A 1 179 ? 3.190 10.874 -0.532 1.00 94.62 179 LYS A CA 1
ATOM 1418 C C . LYS A 1 179 ? 2.644 11.083 0.886 1.00 94.62 179 LYS A C 1
ATOM 1420 O O . LYS A 1 179 ? 3.413 11.061 1.841 1.00 94.62 179 LYS A O 1
ATOM 1425 N N . THR A 1 180 ? 1.336 11.289 1.026 1.00 95.31 180 THR A N 1
ATOM 1426 C CA . THR A 1 180 ? 0.661 11.553 2.302 1.00 95.31 180 THR A CA 1
ATOM 1427 C C . THR A 1 180 ? -0.423 10.520 2.565 1.00 95.31 180 THR A C 1
ATOM 1429 O O . THR A 1 180 ? -1.152 10.151 1.647 1.00 95.31 180 THR A O 1
ATOM 1432 N N . VAL A 1 181 ? -0.571 10.100 3.821 1.00 96.38 181 VAL A N 1
ATOM 1433 C CA . VAL A 1 181 ? -1.669 9.226 4.255 1.00 96.38 181 VAL A CA 1
ATOM 1434 C C . VAL A 1 181 ? -2.998 9.972 4.135 1.00 96.38 181 VAL A C 1
ATOM 1436 O O . VAL A 1 181 ? -3.117 11.114 4.580 1.00 96.38 181 VAL A O 1
ATOM 1439 N N . HIS A 1 182 ? -3.990 9.334 3.513 1.00 95.94 182 HIS A N 1
ATOM 1440 C CA . HIS A 1 182 ? -5.305 9.928 3.264 1.00 95.94 182 HIS A CA 1
ATOM 1441 C C . HIS A 1 182 ? -6.343 9.457 4.268 1.00 95.94 182 HIS A C 1
ATOM 1443 O O . HIS A 1 182 ? -6.355 8.287 4.654 1.00 95.94 182 HIS A O 1
ATOM 1449 N N . SER A 1 183 ? -7.262 10.357 4.620 1.00 95.00 183 SER A N 1
ATOM 1450 C CA . SER A 1 183 ? -8.342 10.023 5.538 1.00 95.00 183 SER A CA 1
ATOM 1451 C C . SER A 1 183 ? -9.443 9.188 4.920 1.00 95.00 183 SER A C 1
ATOM 1453 O O . SER A 1 183 ? -9.896 9.436 3.796 1.00 95.00 183 SER A O 1
ATOM 1455 N N . CYS A 1 184 ? -9.902 8.225 5.709 1.00 94.31 184 CYS A N 1
ATOM 1456 C CA . CYS A 1 184 ? -10.963 7.331 5.315 1.00 94.31 184 CYS A CA 1
ATOM 1457 C C . CYS A 1 184 ? -12.331 8.012 5.197 1.00 94.31 184 CYS A C 1
ATOM 1459 O O . CYS A 1 184 ? -12.695 8.862 6.011 1.00 94.31 184 CYS A O 1
ATOM 1461 N N . ARG A 1 185 ? -13.122 7.616 4.191 1.00 91.62 185 ARG A N 1
ATOM 1462 C CA . ARG A 1 185 ? -14.506 8.077 4.011 1.00 91.62 185 ARG A CA 1
ATOM 1463 C C . ARG A 1 185 ? -15.477 6.904 4.090 1.00 91.62 185 ARG A C 1
ATOM 1465 O O . ARG A 1 185 ? -15.356 5.958 3.318 1.00 91.62 185 ARG A O 1
ATOM 1472 N N . ASP A 1 186 ? -16.490 7.028 4.948 1.00 73.25 186 ASP A N 1
ATOM 1473 C CA . ASP A 1 186 ? -17.499 5.982 5.195 1.00 73.25 186 ASP A CA 1
ATOM 1474 C C . ASP A 1 186 ? -18.523 5.819 4.055 1.00 73.25 186 ASP A C 1
ATOM 1476 O O . ASP A 1 186 ? -19.262 4.834 4.003 1.00 73.25 186 ASP A O 1
ATOM 1480 N N . LYS A 1 187 ? -18.615 6.797 3.142 1.00 65.62 187 LYS A N 1
ATOM 1481 C CA . LYS A 1 187 ? -19.519 6.783 1.982 1.00 65.62 187 LYS A CA 1
ATOM 1482 C C . LYS A 1 187 ? -18.900 7.526 0.804 1.00 65.62 187 LYS A C 1
ATOM 1484 O O . LYS A 1 187 ? -18.257 8.563 0.985 1.00 65.62 187 LYS A O 1
ATOM 1489 N N . VAL A 1 188 ? -19.223 7.074 -0.409 1.00 57.53 188 VAL A N 1
ATOM 1490 C CA . VAL A 1 188 ? -19.185 7.911 -1.617 1.00 57.53 188 VAL A CA 1
ATOM 1491 C C . VAL A 1 188 ? -20.270 8.972 -1.454 1.00 57.53 188 VAL A C 1
ATOM 1493 O O . VAL A 1 188 ? -21.387 8.839 -1.948 1.00 57.53 188 VAL A O 1
ATOM 1496 N N . THR A 1 189 ? -20.003 10.000 -0.653 1.00 51.72 189 THR A N 1
ATOM 1497 C CA . THR A 1 189 ? -20.900 11.146 -0.566 1.00 51.72 189 THR A CA 1
ATOM 1498 C C . THR A 1 189 ? -20.980 11.741 -1.969 1.00 51.72 189 THR A C 1
ATOM 1500 O O . THR A 1 189 ? -19.959 11.983 -2.616 1.00 51.72 189 THR A O 1
ATOM 1503 N N . GLY A 1 190 ? -22.205 11.910 -2.480 1.00 47.34 190 GLY A N 1
ATOM 1504 C CA . GLY A 1 190 ? -22.521 12.309 -3.861 1.00 47.34 190 GLY A CA 1
ATOM 1505 C C . GLY A 1 190 ? -21.943 13.656 -4.318 1.00 47.34 190 GLY A C 1
ATOM 1506 O O . GLY A 1 190 ? -22.288 14.151 -5.385 1.00 47.34 190 GLY A O 1
ATOM 1507 N N . THR A 1 191 ? -21.036 14.251 -3.552 1.00 45.69 191 THR A N 1
ATOM 1508 C CA . THR A 1 191 ? -20.263 15.435 -3.908 1.00 45.69 191 THR A CA 1
ATOM 1509 C C . THR A 1 191 ? -19.302 15.175 -5.074 1.00 45.69 191 THR A C 1
ATOM 1511 O O . THR A 1 191 ? -18.977 16.117 -5.789 1.00 45.69 191 THR A O 1
ATOM 1514 N N . CYS A 1 192 ? -18.887 13.926 -5.344 1.00 50.72 192 CYS A N 1
ATOM 1515 C CA . CYS A 1 192 ? -18.033 13.637 -6.509 1.00 50.72 192 CYS A CA 1
ATOM 1516 C C . CYS A 1 192 ? -18.783 13.767 -7.851 1.00 50.72 192 CYS A C 1
ATOM 1518 O O . CYS A 1 192 ? -18.179 14.100 -8.868 1.00 50.72 192 CYS A O 1
ATOM 1520 N N . VAL A 1 193 ? -20.118 13.641 -7.855 1.00 46.88 193 VAL A N 1
ATOM 1521 C CA . VAL A 1 193 ? -20.919 13.886 -9.068 1.00 46.88 193 VAL A CA 1
ATOM 1522 C C . VAL A 1 193 ? -20.814 15.354 -9.501 1.00 46.88 193 VAL A C 1
ATOM 1524 O O . VAL A 1 193 ? -20.821 15.634 -10.695 1.00 46.88 193 VAL A O 1
ATOM 1527 N N . LYS A 1 194 ? -20.599 16.298 -8.567 1.00 41.66 194 LYS A N 1
ATOM 1528 C CA . LYS A 1 194 ? -20.378 17.708 -8.932 1.00 41.66 194 LYS A CA 1
ATOM 1529 C C . LYS A 1 194 ? -19.087 17.924 -9.725 1.00 41.66 194 LYS A C 1
ATOM 1531 O O . LYS A 1 194 ? -19.096 18.748 -10.625 1.00 41.66 194 LYS A O 1
ATOM 1536 N N . ARG A 1 195 ? -18.014 17.168 -9.456 1.00 48.19 195 ARG A N 1
ATOM 1537 C CA . ARG A 1 195 ? -16.759 17.295 -10.222 1.00 48.19 195 ARG A CA 1
ATOM 1538 C C . ARG A 1 195 ? -16.765 16.557 -11.559 1.00 48.19 195 ARG A C 1
ATOM 1540 O O . ARG A 1 195 ? -15.978 16.916 -12.420 1.00 48.19 195 ARG A O 1
ATOM 1547 N N . PHE A 1 196 ? -17.632 15.562 -11.757 1.00 45.00 196 PHE A N 1
ATOM 1548 C CA . PHE A 1 196 ? -17.758 14.895 -13.060 1.00 45.00 196 PHE A CA 1
ATOM 1549 C C . PHE A 1 196 ? -18.574 15.724 -14.070 1.00 45.00 196 PHE A C 1
ATOM 1551 O O . PHE A 1 196 ? -18.338 15.625 -15.270 1.00 45.00 196 PHE A O 1
ATOM 1558 N N . PHE A 1 197 ? -19.505 16.565 -13.603 1.00 38.47 197 PHE A N 1
ATOM 1559 C CA . PHE A 1 197 ? -20.260 17.481 -14.473 1.00 38.47 197 PHE A CA 1
ATOM 1560 C C . PHE A 1 197 ? -19.563 18.817 -14.742 1.00 38.47 197 PHE A C 1
ATOM 1562 O O . PHE A 1 197 ? -20.005 19.557 -15.616 1.00 38.47 197 PHE A O 1
ATOM 1569 N N . GLU A 1 198 ? -18.456 19.109 -14.063 1.00 43.62 198 GLU A N 1
ATOM 1570 C CA . GLU A 1 198 ? -17.588 20.229 -14.423 1.00 43.62 198 GLU A CA 1
ATOM 1571 C C . GLU A 1 198 ? -16.538 19.731 -15.419 1.00 43.62 198 GLU A C 1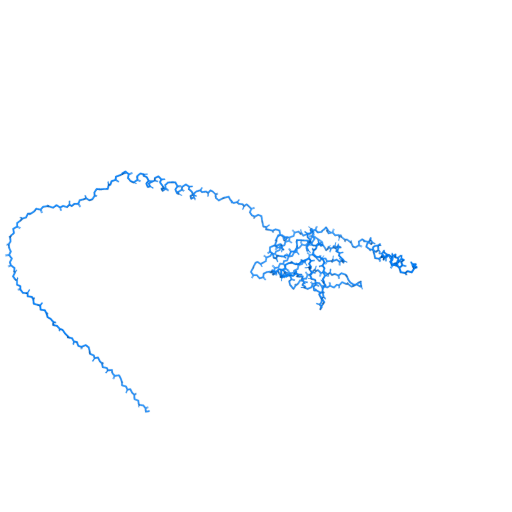
ATOM 1573 O O . GLU A 1 198 ? -15.346 19.618 -15.140 1.00 43.62 198 GLU A O 1
ATOM 1578 N N . LEU A 1 199 ? -17.030 19.368 -16.607 1.00 43.72 199 LEU A N 1
ATOM 1579 C CA . LEU A 1 199 ? -16.191 19.297 -17.792 1.00 43.72 199 LEU A CA 1
ATOM 1580 C C . LEU A 1 199 ? -15.505 20.671 -17.915 1.00 43.72 199 LEU A C 1
ATOM 1582 O O . LEU A 1 199 ? -16.223 21.677 -17.926 1.00 43.72 199 LEU A O 1
ATOM 1586 N N . PRO A 1 200 ? -14.165 20.766 -18.004 1.00 44.69 200 PRO A N 1
ATOM 1587 C CA . PRO A 1 200 ? -13.540 22.027 -18.362 1.00 44.69 200 PRO A CA 1
ATOM 1588 C C . PRO A 1 200 ? -14.135 22.434 -19.705 1.00 44.69 200 PRO A C 1
ATOM 1590 O O . PRO A 1 200 ? -14.100 21.662 -20.664 1.00 44.69 200 PRO A O 1
ATOM 1593 N N . THR A 1 201 ? -14.751 23.612 -19.751 1.00 40.53 201 THR A N 1
ATOM 1594 C CA . THR A 1 201 ? -15.223 24.205 -20.997 1.00 40.53 201 THR A CA 1
ATOM 1595 C C . THR A 1 201 ? -14.072 24.160 -22.000 1.00 40.53 201 THR A C 1
ATOM 1597 O O . THR A 1 201 ? -13.044 24.796 -21.744 1.00 40.53 201 THR A O 1
ATOM 1600 N N . PRO A 1 202 ? -14.182 23.436 -23.127 1.00 54.44 202 PRO A N 1
ATOM 1601 C CA . PRO A 1 202 ? -13.324 23.747 -24.247 1.00 54.44 202 PRO A CA 1
ATOM 1602 C C . PRO A 1 202 ? -13.780 25.113 -24.774 1.00 54.44 202 PRO A C 1
ATOM 1604 O O . PRO A 1 202 ? -14.923 25.518 -24.565 1.00 54.44 202 PRO A O 1
ATOM 1607 N N . VAL A 1 203 ? -12.900 25.790 -25.501 1.00 52.09 203 VAL A N 1
ATOM 1608 C CA . VAL A 1 203 ? -13.102 27.106 -26.129 1.00 52.09 203 VAL A CA 1
ATOM 1609 C C . VAL A 1 203 ? -12.672 28.300 -25.263 1.00 52.09 203 VAL A C 1
ATOM 1611 O O . VAL A 1 203 ? -13.460 29.162 -24.886 1.00 52.09 203 VAL A O 1
ATOM 1614 N N . LYS A 1 204 ? -11.356 28.416 -25.050 1.00 46.50 204 LYS A N 1
ATOM 1615 C CA . LYS A 1 204 ? -10.690 29.731 -25.118 1.00 46.50 204 LYS A CA 1
ATOM 1616 C C . LYS A 1 204 ? -9.299 29.687 -25.769 1.00 46.50 204 LYS A C 1
ATOM 1618 O O . LYS A 1 204 ? -8.442 30.498 -25.448 1.00 46.50 204 LYS A O 1
ATOM 1623 N N . GLU A 1 205 ? -9.078 28.749 -26.693 1.00 50.19 205 GLU A N 1
ATOM 1624 C CA . GLU A 1 205 ? -7.812 28.630 -27.441 1.00 50.19 205 GLU A CA 1
ATOM 1625 C C . GLU A 1 205 ? -8.024 28.632 -28.968 1.00 50.19 205 GLU A C 1
ATOM 1627 O O . GLU A 1 205 ? -7.276 28.018 -29.716 1.00 50.19 205 GLU A O 1
ATOM 1632 N N . ILE A 1 206 ? -9.060 29.321 -29.462 1.00 53.84 206 ILE A N 1
ATOM 1633 C CA . ILE A 1 206 ? -9.217 29.586 -30.907 1.00 53.84 206 ILE A CA 1
ATOM 1634 C C . ILE A 1 206 ? -9.515 31.072 -31.136 1.00 53.84 206 ILE A C 1
ATOM 1636 O O . ILE A 1 206 ? -10.447 31.441 -31.836 1.00 53.84 206 ILE A O 1
ATOM 1640 N N . GLU A 1 207 ? -8.721 31.947 -30.521 1.00 52.25 207 GLU A N 1
ATOM 1641 C CA . GLU A 1 207 ? -8.730 33.377 -30.855 1.00 52.25 207 GLU A CA 1
ATOM 1642 C C . GLU A 1 207 ? -7.298 33.940 -30.906 1.00 52.25 207 GLU A C 1
ATOM 1644 O O . GLU A 1 207 ? -6.987 34.975 -30.332 1.00 52.25 207 GLU A O 1
ATOM 1649 N N . MET A 1 208 ? -6.390 33.212 -31.570 1.00 45.94 208 MET A N 1
ATOM 1650 C CA . MET A 1 208 ? -5.073 33.740 -31.983 1.00 45.94 208 MET A CA 1
ATOM 1651 C C . MET A 1 208 ? -4.639 33.305 -33.392 1.00 45.94 208 MET A C 1
ATOM 1653 O O . MET A 1 208 ? -3.497 33.515 -33.787 1.00 45.94 208 MET A O 1
ATOM 1657 N N . LEU A 1 209 ? -5.540 32.737 -34.191 1.00 50.78 209 LEU A N 1
ATOM 1658 C CA . LEU A 1 209 ? -5.299 32.516 -35.614 1.00 50.78 209 LEU A CA 1
ATOM 1659 C C . LEU A 1 209 ? -6.520 33.021 -36.365 1.00 50.78 209 LEU A C 1
ATOM 1661 O O . LEU A 1 209 ? -7.469 32.265 -36.532 1.00 50.78 209 LEU A O 1
ATOM 1665 N N . LEU A 1 210 ? -6.487 34.312 -36.712 1.00 51.41 210 LEU A N 1
ATOM 1666 C CA . LEU A 1 210 ? -7.181 35.007 -37.811 1.00 51.41 210 LEU A CA 1
ATOM 1667 C C . LEU A 1 210 ? -7.459 36.470 -37.417 1.00 51.41 210 LEU A C 1
ATOM 1669 O O . LEU A 1 210 ? -8.606 36.860 -37.252 1.00 51.41 210 LEU A O 1
ATOM 1673 N N . THR A 1 211 ? -6.412 37.287 -37.319 1.00 59.12 211 THR A N 1
ATOM 1674 C CA . THR A 1 211 ? -6.492 38.720 -37.647 1.00 59.12 211 THR A CA 1
ATOM 1675 C C . THR A 1 211 ? -5.113 39.173 -38.109 1.00 59.12 211 THR A C 1
ATOM 1677 O O . THR A 1 211 ? -4.201 39.248 -37.292 1.00 59.12 211 THR A O 1
ATOM 1680 N N . GLU A 1 212 ? -5.040 39.370 -39.427 1.00 47.38 212 GLU A N 1
ATOM 1681 C CA . GLU A 1 212 ? -4.217 40.315 -40.206 1.00 47.38 212 GLU A CA 1
ATOM 1682 C C . GLU A 1 212 ? -2.711 40.449 -39.931 1.00 47.38 212 GLU A C 1
ATOM 1684 O O . GLU A 1 212 ? -2.310 40.979 -38.872 1.00 47.38 212 GLU A O 1
#